Protein AF-A0AA86P5V4-F1 (afdb_monomer)

Nearest PDB structures (foldseek):
  5chv-assembly1_A  TM=7.842E-01  e=4.321E-15  Mus musculus
  5k16-assembly3_A  TM=7.689E-01  e=1.912E-15  Homo sapiens
  5cht-assembly2_B  TM=7.907E-01  e=1.650E-14  Mus musculus
  9fiv-assembly2_B  TM=8.111E-01  e=1.599E-13  Homo sapiens
  7ay2-assembly2_E  TM=7.869E-01  e=1.781E-09  Homo sapiens

Sequence (277 aa):
MSYEERQRQKYATTSIIQGQKVNFKGLTNNGATCYLNTLLQSIFHTEVGYNFILNIQNDIKALEEVNRCEYISSDNNSVIQSLQLLFLRMKFSTQSELSTLKFCRSMNINTGIQEDANELMKTIQDKLEQVCKQQNMLGIYNYTFTGQSSIKYTCKHCCSESPVYTPFTDVMLPVAPDFFTCFAQMVGQYQISGYKCTQCNQLTFADQELSIYSVPDLLCFTLERFKNLMYQDCSQVNFPMCLDLEFIYICNCDQLGNDKDYIQRMIQVAMMPWFHF

Foldseek 3Di:
DDPVVVVCVVPQPQDQDPNDGDLFAAEDQLAQCPLVRLLLVLQLPAPLSVVLLLPQDDDPVLLVVLVPDPQFALALRSLSSLSNNVSCCRPDPPDRYDYSNSNCNSNVHDSNDHDHSVVVVVSNLVSSCVSCVVVVNNVVSCQAFKFKKWKWKQFPPPRDIDIDIDIDRAAEFEDDAEDVVRVDVVQDWDKDWQDCDPVVNDTGIIIITMATPTDHLDYHYDYPQDDPNPGGNPHHYHYDQADQCVVSVVVVDPDDDDDVVVRVPGDGHSDSCPPDD

InterPro domains:
  IPR001394 Peptidase C19, ubiquitin carboxyl-terminal hydrolase [PF00443] (26-249)
  IPR028889 Ubiquitin specific protease UPS, catalytic domain [PS50235] (25-277)
  IPR038765 Papain-like cysteine peptidase superfamily [SSF54001] (24-253)
  IPR050164 Ubiquitin carboxyl-terminal hydrolases [PTHR24006] (26-246)

Solvent-accessible surface area (backbone atoms only — not comparable to full-atom values): 16193 Å² total; per-residue (Å²): 132,56,73,67,57,51,49,53,60,74,66,55,52,67,51,72,59,94,85,41,84,42,76,57,50,45,62,53,70,71,68,36,32,58,44,57,46,52,50,53,50,45,39,58,72,30,67,67,53,36,51,52,56,64,65,54,89,71,59,69,66,56,46,52,46,61,71,71,45,90,77,58,58,66,48,52,63,46,31,52,41,34,48,37,51,48,52,51,43,54,73,68,51,86,61,63,57,42,78,52,62,64,38,34,50,11,68,68,53,60,41,82,49,77,69,60,49,67,60,50,49,50,53,52,49,53,36,50,47,54,49,26,53,75,68,76,35,44,67,60,49,37,52,38,36,40,22,27,33,31,42,33,36,34,33,72,87,79,63,52,74,50,74,46,77,44,79,37,62,61,44,76,26,55,80,39,69,27,52,67,58,12,48,49,65,54,49,38,75,45,80,42,79,70,42,70,39,81,86,78,69,42,70,37,47,22,42,39,35,41,47,65,72,45,79,24,71,48,76,42,76,43,71,56,33,68,48,89,92,78,44,73,60,81,72,70,60,47,68,72,79,65,66,82,62,62,62,52,51,55,78,73,45,99,73,88,80,96,64,73,85,65,66,79,74,64,56,78,75,69,71,77,78,82,84,79,126

Mean predicted aligned error: 9.88 Å

Structure (mmCIF, N/CA/C/O backbone):
data_AF-A0AA86P5V4-F1
#
_entry.id   AF-A0AA86P5V4-F1
#
loop_
_atom_site.group_PDB
_atom_site.id
_atom_site.type_symbol
_atom_site.label_atom_id
_atom_site.label_alt_id
_atom_site.label_comp_id
_atom_site.label_asym_id
_atom_site.label_entity_id
_atom_site.label_seq_id
_atom_site.pdbx_PDB_ins_code
_atom_site.Cartn_x
_atom_site.Cartn_y
_atom_site.Cartn_z
_atom_site.occupancy
_atom_site.B_iso_or_equiv
_atom_site.auth_seq_id
_atom_site.auth_comp_id
_atom_site.auth_asym_id
_atom_site.auth_atom_id
_atom_site.pdbx_PDB_model_num
ATOM 1 N N . MET A 1 1 ? -43.026 3.243 6.844 1.00 49.16 1 MET A N 1
ATOM 2 C CA . MET A 1 1 ? -41.562 3.351 6.997 1.00 49.16 1 MET A CA 1
ATOM 3 C C . MET A 1 1 ? -41.075 4.690 6.483 1.00 49.16 1 MET A C 1
ATOM 5 O O . MET A 1 1 ? -41.331 5.027 5.320 1.00 49.16 1 MET A O 1
ATOM 9 N N . SER A 1 2 ? -40.391 5.440 7.343 1.00 50.19 2 SER A N 1
ATOM 10 C CA . SER A 1 2 ? -39.757 6.713 7.000 1.00 50.19 2 SER A CA 1
ATOM 11 C C . SER A 1 2 ? -38.608 6.506 5.998 1.00 50.19 2 SER A C 1
ATOM 13 O O . SER A 1 2 ? -38.148 5.386 5.756 1.00 50.19 2 SER A O 1
ATOM 15 N N . TYR A 1 3 ? -38.175 7.582 5.341 1.00 41.66 3 TYR A N 1
ATOM 16 C CA . TYR A 1 3 ? -37.010 7.555 4.449 1.00 41.66 3 TYR A CA 1
ATOM 17 C C . TYR A 1 3 ? -35.738 7.131 5.205 1.00 41.66 3 TYR A C 1
ATOM 19 O O . TYR A 1 3 ? -34.959 6.325 4.704 1.00 41.66 3 TYR A O 1
ATOM 27 N N . GLU A 1 4 ? -35.590 7.584 6.450 1.00 41.12 4 GLU A N 1
ATOM 28 C CA . GLU A 1 4 ? -34.470 7.232 7.327 1.00 41.12 4 GLU A CA 1
ATOM 29 C C . GLU A 1 4 ? -34.468 5.748 7.719 1.00 41.12 4 GLU A C 1
ATOM 31 O O . GLU A 1 4 ? -33.416 5.112 7.710 1.00 41.12 4 GLU A O 1
ATOM 36 N N . GLU A 1 5 ? -35.636 5.157 7.992 1.00 38.47 5 GLU A N 1
ATOM 37 C CA . GLU A 1 5 ? -35.762 3.715 8.256 1.00 38.47 5 GLU A CA 1
ATOM 38 C C . GLU A 1 5 ? -35.382 2.876 7.029 1.00 38.47 5 GLU A C 1
ATOM 40 O O . GLU A 1 5 ? -34.727 1.841 7.160 1.00 38.47 5 GLU A O 1
ATOM 45 N N . ARG A 1 6 ? -35.727 3.353 5.824 1.00 40.31 6 ARG A N 1
ATOM 46 C CA . ARG A 1 6 ? -35.336 2.711 4.561 1.00 40.31 6 ARG A CA 1
ATOM 47 C C . ARG A 1 6 ? -33.836 2.795 4.305 1.00 40.31 6 ARG A C 1
ATOM 49 O O . ARG A 1 6 ? -33.268 1.807 3.853 1.00 40.31 6 ARG A O 1
ATOM 56 N N . GLN A 1 7 ? -33.190 3.917 4.627 1.00 33.62 7 GLN A N 1
ATOM 57 C CA . GLN A 1 7 ? -31.731 4.030 4.541 1.00 33.62 7 GLN A CA 1
ATOM 58 C C . GLN A 1 7 ? -31.049 3.105 5.563 1.00 33.62 7 GLN A C 1
ATOM 60 O O . GLN A 1 7 ? -30.175 2.331 5.189 1.00 33.62 7 GLN A O 1
ATOM 65 N N . ARG A 1 8 ? -31.513 3.063 6.822 1.00 42.97 8 ARG A N 1
ATOM 66 C CA . ARG A 1 8 ? -30.957 2.154 7.848 1.00 42.97 8 ARG A CA 1
ATOM 67 C C . ARG A 1 8 ? -31.075 0.673 7.485 1.00 42.97 8 ARG A C 1
ATOM 69 O O . ARG A 1 8 ? -30.147 -0.078 7.753 1.00 42.97 8 ARG A O 1
ATOM 76 N N . GLN A 1 9 ? -32.176 0.247 6.862 1.00 41.69 9 GLN A N 1
ATOM 77 C CA . GLN A 1 9 ? -32.304 -1.126 6.356 1.00 41.69 9 GLN A CA 1
ATOM 78 C C . GLN A 1 9 ? -31.407 -1.399 5.144 1.00 41.69 9 GLN A C 1
ATOM 80 O O . GLN A 1 9 ? -30.883 -2.502 5.027 1.00 41.69 9 GLN A O 1
ATOM 85 N N . LYS A 1 10 ? -31.188 -0.407 4.272 1.00 37.66 10 LYS A N 1
ATOM 86 C CA . LYS A 1 10 ? -30.282 -0.523 3.118 1.00 37.66 10 LYS A CA 1
ATOM 87 C C . LYS A 1 10 ? -28.815 -0.701 3.530 1.00 37.66 10 LYS A C 1
ATOM 89 O O . LYS A 1 10 ? -28.081 -1.392 2.836 1.00 37.66 10 LYS A O 1
ATOM 94 N N . TYR A 1 11 ? -28.417 -0.104 4.655 1.00 38.59 11 TYR A N 1
ATOM 95 C CA . TYR A 1 11 ? -27.062 -0.179 5.221 1.00 38.59 11 TYR A CA 1
ATOM 96 C C . TYR A 1 11 ? -26.933 -1.160 6.395 1.00 38.59 11 TYR A C 1
ATOM 98 O O . TYR A 1 11 ? -25.908 -1.173 7.073 1.00 38.59 11 TYR A O 1
ATOM 106 N N . ALA A 1 12 ? -27.948 -1.985 6.668 1.00 42.91 12 ALA A N 1
ATOM 107 C CA . ALA A 1 12 ? -27.816 -3.065 7.635 1.00 42.91 12 ALA A CA 1
ATOM 108 C C . ALA A 1 12 ? -26.884 -4.133 7.040 1.00 42.91 12 ALA A C 1
ATOM 110 O O . ALA A 1 12 ? -27.322 -4.991 6.276 1.00 42.91 12 ALA A O 1
ATOM 111 N N . THR A 1 13 ? -25.593 -4.057 7.371 1.00 47.47 13 THR A N 1
ATOM 112 C CA . THR A 1 13 ? -24.490 -4.881 6.844 1.00 47.47 13 THR A CA 1
ATOM 113 C C . THR A 1 13 ? -24.544 -6.325 7.355 1.00 47.47 13 THR A C 1
ATOM 115 O O . THR A 1 13 ? -23.636 -6.822 8.017 1.00 47.47 13 THR A O 1
ATOM 118 N N . THR A 1 14 ? -25.657 -7.007 7.102 1.00 43.62 14 THR A N 1
ATOM 119 C CA . THR A 1 14 ? -25.771 -8.450 7.272 1.00 43.62 14 THR A CA 1
ATOM 120 C C . THR A 1 14 ? -25.523 -9.100 5.920 1.00 43.62 14 THR A C 1
ATOM 122 O O . THR A 1 14 ? -26.443 -9.239 5.116 1.00 43.62 14 THR A O 1
ATOM 125 N N . SER A 1 15 ? -24.285 -9.515 5.676 1.00 49.28 15 SER A N 1
ATOM 126 C CA . SER A 1 15 ? -23.979 -10.378 4.537 1.00 49.28 15 SER A CA 1
ATOM 127 C C . SER A 1 15 ? -24.058 -11.829 4.996 1.00 49.28 15 SER A C 1
ATOM 129 O O . SER A 1 15 ? -23.530 -12.191 6.050 1.00 49.28 15 SER A O 1
ATOM 131 N N . ILE A 1 16 ? -24.734 -12.668 4.217 1.00 43.66 16 ILE A N 1
ATOM 132 C CA . ILE A 1 16 ? -24.745 -14.112 4.441 1.00 43.66 16 ILE A CA 1
ATOM 133 C C . ILE A 1 16 ? -23.610 -14.695 3.604 1.00 43.66 16 ILE A C 1
ATOM 135 O O . ILE A 1 16 ? -23.714 -14.755 2.382 1.00 43.66 16 ILE A O 1
ATOM 139 N N . ILE A 1 17 ? -22.532 -15.120 4.259 1.00 50.31 17 ILE A N 1
ATOM 140 C CA . ILE A 1 17 ? -21.451 -15.883 3.623 1.00 50.31 17 ILE A CA 1
ATOM 141 C C . ILE A 1 17 ? -21.563 -17.309 4.163 1.00 50.31 17 ILE A C 1
ATOM 143 O O . ILE A 1 17 ? -21.554 -17.512 5.374 1.00 50.31 17 ILE A O 1
ATOM 147 N N . GLN A 1 18 ? -21.748 -18.292 3.274 1.00 41.94 18 GLN A N 1
ATOM 148 C CA . GLN A 1 18 ? -21.864 -19.718 3.632 1.00 41.94 18 GLN A CA 1
ATOM 149 C C . GLN A 1 18 ? -22.921 -20.023 4.721 1.00 41.94 18 GLN A C 1
ATOM 151 O O . GLN A 1 18 ? -22.728 -20.878 5.580 1.00 41.94 18 GLN A O 1
ATOM 156 N N . GLY A 1 19 ? -24.052 -19.310 4.714 1.00 47.41 19 GLY A N 1
ATOM 157 C CA . GLY A 1 19 ? -25.147 -19.535 5.669 1.00 47.41 19 GLY A CA 1
ATOM 158 C C . GLY A 1 19 ? -24.915 -18.972 7.078 1.00 47.41 19 GLY A C 1
ATOM 159 O O . GLY A 1 19 ? -25.811 -19.070 7.915 1.00 47.41 19 GLY A O 1
ATOM 160 N N . GLN A 1 20 ? -23.770 -18.335 7.348 1.00 45.12 20 GLN A N 1
ATOM 161 C CA . GLN A 1 20 ? -23.529 -17.617 8.599 1.00 45.12 20 GLN A CA 1
ATOM 162 C C . GLN A 1 20 ? -23.894 -16.138 8.466 1.00 45.12 20 GLN A C 1
ATOM 164 O O . GLN A 1 20 ? -23.580 -15.474 7.477 1.00 45.12 20 GLN A O 1
ATOM 169 N N . LYS A 1 21 ? -24.563 -15.614 9.497 1.00 56.44 21 LYS A N 1
ATOM 170 C CA . LYS A 1 21 ? -24.885 -14.193 9.619 1.00 56.44 21 LYS A CA 1
ATOM 171 C C . LYS A 1 21 ? -23.610 -13.439 10.004 1.00 56.44 21 LYS A C 1
ATOM 173 O O . LYS A 1 21 ? -23.248 -13.410 11.178 1.00 56.44 21 LYS A O 1
ATOM 178 N N . VAL A 1 22 ? -22.923 -12.850 9.028 1.00 61.72 22 VAL A N 1
ATOM 179 C CA . VAL A 1 22 ? -21.726 -12.046 9.294 1.00 61.72 22 VAL A CA 1
ATOM 180 C C . VAL A 1 22 ? -22.166 -10.617 9.596 1.00 61.72 22 VAL A C 1
ATOM 182 O O . VAL A 1 22 ? -22.720 -9.930 8.739 1.00 61.72 22 VAL A O 1
ATOM 185 N N . ASN A 1 23 ? -21.953 -10.179 10.838 1.00 73.00 23 ASN A N 1
ATOM 186 C CA . ASN A 1 23 ? -22.207 -8.802 11.261 1.00 73.00 23 ASN A CA 1
ATOM 187 C C . ASN A 1 23 ? -20.950 -7.962 11.021 1.00 73.00 23 ASN A C 1
ATOM 189 O O . ASN A 1 23 ? -20.146 -7.765 11.937 1.00 73.00 23 ASN A O 1
ATOM 193 N N . PHE A 1 24 ? -20.792 -7.466 9.796 1.00 83.50 24 PHE A N 1
ATOM 194 C CA . PHE A 1 24 ? -19.737 -6.507 9.484 1.00 83.50 24 PHE A CA 1
ATOM 195 C C . PHE A 1 24 ? -19.967 -5.181 10.210 1.00 83.50 24 PHE A C 1
ATOM 197 O O . PHE A 1 24 ? -21.103 -4.793 10.492 1.00 83.50 24 PHE A O 1
ATOM 204 N N . LYS A 1 25 ? -18.870 -4.498 10.544 1.00 88.38 25 LYS A N 1
ATOM 205 C CA . LYS A 1 25 ? -18.890 -3.250 11.312 1.00 88.38 25 LYS A CA 1
ATOM 206 C C . LYS A 1 25 ? -18.599 -2.083 10.394 1.00 88.38 25 LYS A C 1
ATOM 208 O O . LYS A 1 25 ? -17.586 -2.095 9.703 1.00 88.38 25 LYS A O 1
ATOM 213 N N . GLY A 1 26 ? -19.466 -1.078 10.404 1.00 93.19 26 GLY A N 1
ATOM 214 C CA . GLY A 1 26 ? -19.193 0.192 9.742 1.00 93.19 26 GLY A CA 1
ATOM 215 C C . GLY A 1 26 ? -18.114 0.989 10.475 1.00 93.19 26 GLY A C 1
ATOM 216 O O . GLY A 1 26 ? -17.869 0.781 11.666 1.00 93.19 26 GLY A O 1
ATOM 217 N N . LEU A 1 27 ? -17.496 1.935 9.772 1.00 96.31 27 LEU A N 1
ATOM 218 C CA . LEU A 1 27 ? -16.654 2.964 10.379 1.00 96.31 27 LEU A CA 1
ATOM 219 C C . LEU A 1 27 ? -17.361 4.311 10.249 1.00 96.31 27 LEU A C 1
ATOM 221 O O . LEU A 1 27 ? -17.780 4.689 9.153 1.00 96.31 27 LEU A O 1
ATOM 225 N N . THR A 1 28 ? -17.502 5.028 11.361 1.00 95.38 28 THR A N 1
ATOM 226 C CA . THR A 1 28 ? -18.143 6.345 11.382 1.00 95.38 28 THR A CA 1
ATOM 227 C C . THR A 1 28 ? -17.309 7.328 10.561 1.00 95.38 28 THR A C 1
ATOM 229 O O . THR A 1 28 ? -16.090 7.405 10.727 1.00 95.38 28 THR A O 1
ATOM 232 N N . ASN A 1 29 ? -17.947 8.081 9.664 1.00 93.38 29 ASN A N 1
ATOM 233 C CA . ASN A 1 29 ? -17.284 9.179 8.968 1.00 93.38 29 ASN A CA 1
ATOM 234 C C . ASN A 1 29 ? -17.172 10.379 9.921 1.00 93.38 29 ASN A C 1
ATOM 236 O O . ASN A 1 29 ? -18.187 10.957 10.300 1.00 93.38 29 ASN A O 1
ATOM 240 N N . ASN A 1 30 ? -15.951 10.751 10.309 1.00 90.38 30 ASN A N 1
ATOM 241 C CA . ASN A 1 30 ? -15.696 11.828 11.273 1.00 90.38 30 ASN A CA 1
ATOM 242 C C . ASN A 1 30 ? -15.498 13.197 10.590 1.00 90.38 30 ASN A C 1
ATOM 244 O O . ASN A 1 30 ? -14.805 14.056 11.123 1.00 90.38 30 ASN A O 1
ATOM 248 N N . GLY A 1 31 ? -16.091 13.389 9.407 1.00 92.75 31 GLY A N 1
ATOM 249 C CA . GLY A 1 31 ? -15.976 14.592 8.582 1.00 92.75 31 GLY A CA 1
ATOM 250 C C . GLY A 1 31 ? -15.678 14.220 7.132 1.00 92.75 31 GLY A C 1
ATOM 251 O O . GLY A 1 31 ? -16.567 13.808 6.387 1.00 92.75 31 GLY A O 1
ATOM 252 N N . ALA A 1 32 ? -14.411 14.341 6.753 1.00 93.12 32 ALA A N 1
ATOM 253 C CA . ALA A 1 32 ? -13.876 14.036 5.432 1.00 93.12 32 ALA A CA 1
ATOM 254 C C . ALA A 1 32 ? -13.087 12.708 5.397 1.00 93.12 32 ALA A C 1
ATOM 256 O O . ALA A 1 32 ? -12.219 12.523 4.552 1.00 93.12 32 ALA A O 1
ATOM 257 N N . THR A 1 33 ? -13.376 11.756 6.296 1.00 95.00 33 THR A N 1
ATOM 258 C CA . THR A 1 33 ? -12.537 10.561 6.533 1.00 95.00 33 THR A CA 1
ATOM 259 C C . THR A 1 33 ? -12.964 9.318 5.740 1.00 95.00 33 THR A C 1
ATOM 261 O O . THR A 1 33 ? -12.669 8.193 6.144 1.00 95.00 33 THR A O 1
ATOM 264 N N . CYS A 1 34 ? -13.695 9.470 4.632 1.00 93.62 34 CYS A N 1
ATOM 265 C CA . CYS A 1 34 ? -14.155 8.330 3.828 1.00 93.62 34 CYS A CA 1
ATOM 266 C C . CYS A 1 34 ? -13.000 7.563 3.157 1.00 93.62 34 CYS A C 1
ATOM 268 O O . CYS A 1 34 ? -13.056 6.333 3.096 1.00 93.62 34 CYS A O 1
ATOM 270 N N . TYR A 1 35 ? -11.943 8.264 2.727 1.00 93.06 35 TYR A N 1
ATOM 271 C CA . TYR A 1 35 ? -10.720 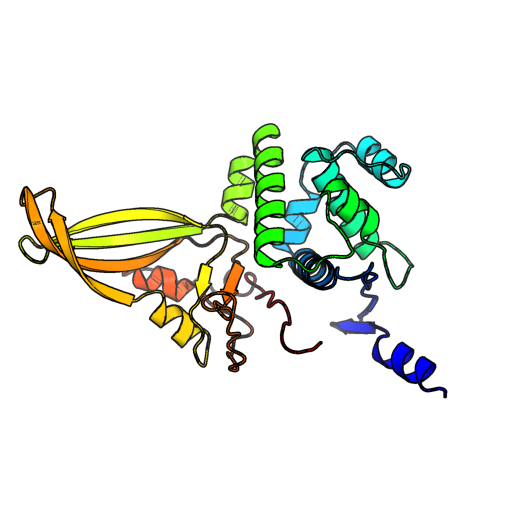7.668 2.175 1.00 93.06 35 TYR A CA 1
ATOM 272 C C . TYR A 1 35 ? -10.070 6.713 3.191 1.00 93.06 35 TYR A C 1
ATOM 274 O O . TYR A 1 35 ? -9.800 5.553 2.882 1.00 93.06 35 TYR A O 1
ATOM 282 N N . LEU A 1 36 ? -9.947 7.170 4.442 1.00 95.62 36 LEU A N 1
ATOM 283 C CA . LEU A 1 36 ? -9.420 6.404 5.566 1.00 95.62 36 LEU A CA 1
ATOM 284 C C . LEU A 1 36 ? -10.310 5.210 5.899 1.00 95.62 36 LEU A C 1
ATOM 286 O O . LEU A 1 36 ? -9.816 4.095 6.033 1.00 95.62 36 LEU A O 1
ATOM 290 N N . ASN A 1 37 ? -11.624 5.415 6.003 1.00 95.44 37 ASN A N 1
ATOM 291 C CA . ASN A 1 37 ? -12.544 4.332 6.342 1.00 95.44 37 ASN A CA 1
ATOM 292 C C . ASN A 1 37 ? -12.520 3.227 5.278 1.00 95.44 37 ASN A C 1
ATOM 294 O O . ASN A 1 37 ? -12.507 2.049 5.624 1.00 95.44 37 ASN A O 1
ATOM 298 N N . THR A 1 38 ? -12.476 3.605 3.999 1.00 93.06 38 THR A N 1
ATOM 299 C CA . THR A 1 38 ? -12.397 2.655 2.884 1.00 93.06 38 THR A CA 1
ATOM 300 C C . THR A 1 38 ? -11.089 1.873 2.935 1.00 93.06 38 THR A C 1
ATOM 302 O O . THR A 1 38 ? -11.119 0.647 2.886 1.00 93.06 38 THR A O 1
ATOM 305 N N . LEU A 1 39 ? -9.958 2.556 3.128 1.00 94.31 39 LEU A N 1
ATOM 306 C CA . LEU A 1 39 ? -8.650 1.912 3.223 1.00 94.31 39 LEU A CA 1
ATOM 307 C C . LEU A 1 39 ? -8.576 0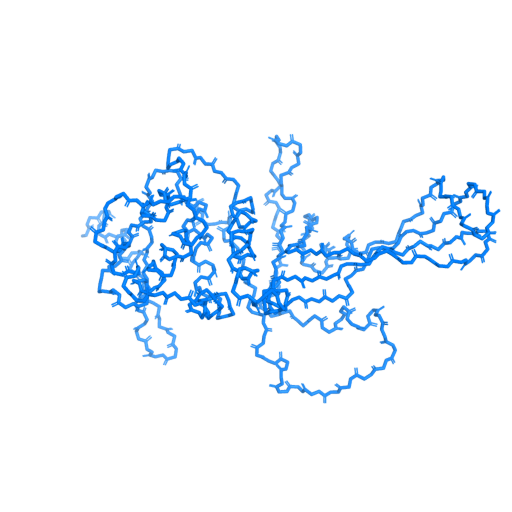.927 4.398 1.00 94.31 39 LEU A C 1
ATOM 309 O O . LEU A 1 39 ? -8.159 -0.216 4.230 1.00 94.31 39 LEU A O 1
ATOM 313 N N . LEU A 1 40 ? -9.018 1.341 5.588 1.00 95.81 40 LEU A N 1
ATOM 314 C CA . LEU A 1 40 ? -8.978 0.496 6.783 1.00 95.81 40 LEU A CA 1
ATOM 315 C C . LEU A 1 40 ? -9.864 -0.746 6.645 1.00 95.81 40 LEU A C 1
ATOM 317 O O . LEU A 1 40 ? -9.468 -1.823 7.085 1.00 95.81 40 LEU A O 1
ATOM 321 N N . GLN A 1 41 ? -11.032 -0.616 6.010 1.00 93.88 41 GLN A N 1
ATOM 322 C CA . GLN A 1 41 ? -11.887 -1.760 5.685 1.00 93.88 41 GLN A CA 1
ATOM 323 C C . GLN A 1 41 ? -11.207 -2.702 4.685 1.00 93.88 41 GLN A C 1
ATOM 325 O O . GLN A 1 41 ? -11.223 -3.913 4.895 1.00 93.88 41 GLN A O 1
ATOM 330 N N . SER A 1 42 ? -10.564 -2.167 3.641 1.00 91.31 42 SER A N 1
ATOM 331 C CA . SER A 1 42 ? -9.816 -2.964 2.661 1.00 91.31 42 SER A CA 1
ATOM 332 C C . SER A 1 42 ? -8.686 -3.768 3.310 1.00 91.31 42 SER A C 1
ATOM 334 O O . SER A 1 42 ? -8.557 -4.963 3.050 1.00 91.31 42 SER A O 1
ATOM 336 N N . ILE A 1 43 ? -7.909 -3.151 4.206 1.00 92.81 43 ILE A N 1
ATOM 337 C CA . ILE A 1 43 ? -6.836 -3.844 4.932 1.00 92.81 43 ILE A CA 1
ATOM 338 C C . ILE A 1 43 ? -7.420 -4.898 5.885 1.00 92.81 43 ILE A C 1
ATOM 340 O O . ILE A 1 43 ? -6.955 -6.035 5.894 1.00 92.81 43 ILE A O 1
ATOM 344 N N . PHE A 1 44 ? -8.451 -4.551 6.664 1.00 93.31 44 PHE A N 1
ATOM 345 C CA . PHE A 1 44 ? -9.077 -5.461 7.631 1.00 93.31 44 PHE A CA 1
ATOM 346 C C . PHE A 1 44 ? -9.683 -6.707 6.974 1.00 93.31 44 PHE A C 1
ATOM 348 O O . PHE A 1 44 ? -9.637 -7.795 7.545 1.00 93.31 44 PHE A O 1
ATOM 355 N N . HIS A 1 45 ? -10.256 -6.556 5.781 1.00 86.94 45 HIS A N 1
ATOM 356 C CA . HIS A 1 45 ? -10.859 -7.663 5.042 1.00 86.94 45 HIS A CA 1
ATOM 357 C C . HIS A 1 45 ? -9.870 -8.465 4.201 1.00 86.94 45 HIS A C 1
ATOM 359 O O . HIS A 1 45 ? -10.248 -9.503 3.664 1.00 86.94 45 HIS A O 1
ATOM 365 N N . THR A 1 46 ? -8.608 -8.043 4.144 1.00 85.00 46 THR A N 1
ATOM 366 C CA . THR A 1 46 ? -7.544 -8.824 3.524 1.00 85.00 46 THR A CA 1
ATOM 367 C C . THR A 1 46 ? -6.853 -9.666 4.588 1.00 85.00 46 THR A C 1
ATOM 369 O O . THR A 1 46 ? -6.207 -9.123 5.481 1.00 85.00 46 THR A O 1
ATOM 372 N N . GLU A 1 47 ? -6.963 -10.994 4.498 1.00 85.94 47 GLU A N 1
ATOM 373 C CA . GLU A 1 47 ? -6.448 -11.916 5.523 1.00 85.94 47 GLU A CA 1
ATOM 374 C C . GLU A 1 47 ? -4.966 -11.676 5.845 1.00 85.94 47 GLU A C 1
ATOM 376 O O . GLU A 1 47 ? -4.599 -11.592 7.017 1.00 85.94 47 GLU A O 1
ATOM 381 N N . VAL A 1 48 ? -4.136 -11.481 4.815 1.00 87.06 48 VAL A N 1
ATOM 382 C CA . VAL A 1 48 ? -2.704 -11.178 4.960 1.00 87.06 48 VAL A CA 1
ATOM 383 C C . VAL A 1 48 ? -2.489 -9.883 5.749 1.00 87.06 48 VAL A C 1
ATOM 385 O O . VAL A 1 48 ? -1.768 -9.883 6.744 1.00 87.06 48 VAL A O 1
ATOM 388 N N . GLY A 1 49 ? -3.156 -8.790 5.362 1.00 90.75 49 GLY A N 1
ATOM 389 C CA . GLY A 1 49 ? -3.018 -7.488 6.022 1.00 90.75 49 GLY A CA 1
ATOM 390 C C . GLY A 1 49 ? -3.516 -7.507 7.469 1.00 90.75 49 GLY A C 1
ATOM 391 O O . GLY A 1 49 ? -2.830 -7.034 8.376 1.00 90.75 49 GLY A O 1
ATOM 392 N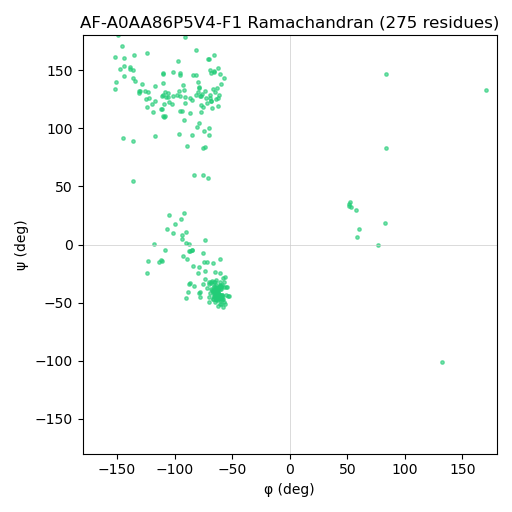 N . TYR A 1 50 ? -4.681 -8.112 7.702 1.00 92.88 50 TYR A N 1
ATOM 393 C CA . TYR A 1 50 ? -5.258 -8.285 9.032 1.00 92.88 50 TYR A CA 1
ATOM 394 C C . TYR A 1 50 ? -4.350 -9.107 9.957 1.00 92.88 50 TYR A C 1
ATOM 396 O O . TYR A 1 50 ? -4.041 -8.667 11.070 1.00 92.88 50 TYR A O 1
ATOM 404 N N . ASN A 1 51 ? -3.899 -10.280 9.499 1.00 93.00 51 ASN A N 1
ATOM 405 C CA . ASN A 1 51 ? -3.042 -11.161 10.288 1.00 93.00 51 ASN A CA 1
ATOM 406 C C . ASN A 1 51 ? -1.673 -10.526 10.533 1.00 93.00 51 ASN A C 1
ATOM 408 O O . ASN A 1 51 ? -1.168 -10.610 11.649 1.00 93.00 51 ASN A O 1
ATOM 412 N N . PHE A 1 52 ? -1.085 -9.860 9.536 1.00 95.69 52 PHE A N 1
ATOM 413 C CA . PHE A 1 52 ? 0.180 -9.152 9.711 1.00 95.69 52 PHE A CA 1
ATOM 414 C C . PHE A 1 52 ? 0.070 -8.104 10.821 1.00 95.69 52 PHE A C 1
ATOM 416 O O . PHE A 1 52 ? 0.832 -8.144 11.784 1.00 95.69 52 PHE A O 1
ATOM 423 N N . ILE A 1 53 ? -0.924 -7.211 10.731 1.00 96.38 53 ILE A N 1
ATOM 424 C CA . ILE A 1 53 ? -1.096 -6.113 11.689 1.00 96.38 53 ILE A CA 1
ATOM 425 C C . ILE A 1 53 ? -1.308 -6.640 13.106 1.00 96.38 53 ILE A C 1
ATOM 427 O O . ILE A 1 53 ? -0.700 -6.111 14.032 1.00 96.38 53 ILE A O 1
ATOM 431 N N . LEU A 1 54 ? -2.129 -7.676 13.307 1.00 95.12 54 LEU A N 1
ATOM 432 C CA . LEU A 1 54 ? -2.367 -8.221 14.648 1.00 95.12 54 LEU A CA 1
ATOM 433 C C . LEU A 1 54 ? -1.200 -9.033 15.219 1.00 95.12 54 LEU A C 1
ATOM 435 O O . LEU A 1 54 ? -1.107 -9.147 16.438 1.00 95.12 54 LEU A O 1
ATOM 439 N N . ASN A 1 55 ? -0.319 -9.572 14.375 1.00 93.62 55 ASN A N 1
ATOM 440 C CA . ASN A 1 55 ? 0.854 -10.325 14.821 1.00 93.62 55 ASN A CA 1
ATOM 441 C C . ASN A 1 55 ? 2.073 -9.440 15.121 1.00 93.62 55 ASN A C 1
ATOM 443 O O . ASN A 1 55 ? 3.070 -9.948 15.635 1.00 93.62 55 ASN A O 1
ATOM 447 N N . ILE A 1 56 ? 2.007 -8.128 14.855 1.00 93.62 56 ILE A N 1
ATOM 448 C CA . ILE A 1 56 ? 3.036 -7.202 15.340 1.00 93.62 56 ILE A CA 1
ATOM 449 C C . ILE A 1 56 ? 3.051 -7.225 16.866 1.00 93.62 56 ILE A C 1
ATOM 451 O O . ILE A 1 56 ? 2.011 -7.055 17.512 1.00 93.62 56 ILE A O 1
ATOM 455 N N . GLN A 1 57 ? 4.240 -7.428 17.438 1.00 88.81 57 GLN A N 1
ATOM 456 C CA . GLN A 1 57 ? 4.400 -7.581 18.877 1.00 88.81 57 GLN A CA 1
ATOM 457 C C . GLN A 1 57 ? 3.966 -6.299 19.585 1.00 88.81 57 GLN A C 1
ATOM 459 O O . GLN A 1 57 ? 4.463 -5.215 19.284 1.00 88.81 57 GLN A O 1
ATOM 464 N N . ASN A 1 58 ? 3.055 -6.427 20.544 1.00 83.88 58 ASN A N 1
ATOM 465 C CA . ASN A 1 58 ? 2.611 -5.324 21.384 1.00 83.88 58 ASN A CA 1
ATOM 466 C C . ASN A 1 58 ? 2.346 -5.808 22.809 1.00 83.88 58 ASN A C 1
ATOM 468 O O . ASN A 1 58 ? 1.871 -6.924 23.022 1.00 83.88 58 ASN A O 1
ATOM 472 N N . ASP A 1 59 ? 2.648 -4.953 23.788 1.00 82.94 59 ASP A N 1
ATOM 473 C CA . ASP A 1 59 ? 2.251 -5.192 25.173 1.00 82.94 59 ASP A CA 1
ATOM 474 C C . ASP A 1 59 ? 0.726 -5.039 25.279 1.00 82.94 59 ASP A C 1
ATOM 476 O O . ASP A 1 59 ? 0.161 -4.007 24.909 1.00 82.94 59 ASP A O 1
ATOM 480 N N . ILE A 1 60 ? 0.052 -6.062 25.806 1.00 81.81 60 ILE A N 1
ATOM 481 C CA . ILE A 1 60 ? -1.395 -6.034 26.060 1.00 81.81 60 ILE A CA 1
ATOM 482 C C . ILE A 1 60 ? -1.758 -4.824 26.931 1.00 81.81 60 ILE A C 1
ATOM 484 O O . ILE A 1 60 ? -2.778 -4.179 26.687 1.00 81.81 60 ILE A O 1
ATOM 488 N N . LYS A 1 61 ? -0.900 -4.455 27.892 1.00 84.56 61 LYS A N 1
ATOM 489 C CA . LYS A 1 61 ? -1.110 -3.269 28.731 1.00 84.56 61 LYS A CA 1
ATOM 490 C C . LYS A 1 61 ? -1.125 -1.984 27.908 1.00 84.56 61 LYS A C 1
ATOM 492 O O . LYS A 1 61 ? -1.970 -1.130 28.157 1.00 84.56 61 LYS A O 1
ATOM 497 N N . ALA A 1 62 ? -0.270 -1.875 26.892 1.00 83.06 62 ALA A N 1
ATOM 498 C CA . ALA A 1 62 ? -0.250 -0.717 26.002 1.00 83.06 62 ALA A CA 1
ATOM 499 C C . ALA A 1 62 ? -1.552 -0.616 25.185 1.00 83.06 62 ALA A C 1
ATOM 501 O O . ALA A 1 62 ? -2.132 0.462 25.068 1.00 83.06 62 ALA A O 1
ATOM 502 N N . LEU A 1 63 ? -2.094 -1.741 24.701 1.00 85.81 63 LEU A N 1
ATOM 503 C CA . LEU A 1 63 ? -3.403 -1.753 24.028 1.00 85.81 63 LEU A CA 1
ATOM 504 C C . LEU A 1 63 ? -4.545 -1.334 24.968 1.00 85.81 63 LEU A C 1
ATOM 506 O O . LEU A 1 63 ? -5.443 -0.588 24.565 1.00 85.81 63 LEU A O 1
ATOM 510 N N . GLU A 1 64 ? -4.518 -1.775 26.227 1.00 87.06 64 GLU A N 1
ATOM 511 C CA . GLU A 1 64 ? -5.485 -1.346 27.244 1.00 87.06 64 GLU A CA 1
ATOM 512 C C . GLU A 1 64 ? -5.365 0.144 27.583 1.00 87.06 64 GLU A C 1
ATOM 514 O O . GLU A 1 64 ? -6.378 0.800 27.843 1.00 87.06 64 GLU A O 1
ATOM 519 N N . GLU A 1 65 ? -4.148 0.685 27.602 1.00 85.38 65 GLU A N 1
ATOM 520 C CA . GLU A 1 65 ? -3.882 2.111 27.799 1.00 85.38 65 GLU A CA 1
ATOM 521 C C . GLU A 1 65 ? -4.431 2.934 26.635 1.00 85.38 65 GLU A C 1
ATOM 523 O O . GLU A 1 65 ? -5.229 3.843 26.863 1.00 85.38 65 GLU A O 1
ATOM 528 N N . VAL A 1 66 ? -4.136 2.556 25.387 1.00 86.69 66 VAL A N 1
ATOM 529 C CA . VAL A 1 66 ? -4.722 3.188 24.191 1.00 86.69 66 VAL A CA 1
ATOM 530 C C . VAL A 1 66 ? -6.252 3.106 24.222 1.00 86.69 66 VAL A C 1
ATOM 532 O O . VAL A 1 66 ? -6.948 4.052 23.837 1.00 86.69 66 VAL A O 1
ATOM 535 N N . ASN A 1 67 ? -6.822 2.006 24.723 1.00 88.38 67 ASN A N 1
ATOM 536 C CA . ASN A 1 67 ? -8.269 1.864 24.850 1.00 88.38 67 ASN A CA 1
ATOM 537 C C . ASN A 1 67 ? -8.880 2.774 25.930 1.00 88.38 67 ASN A C 1
ATOM 539 O O . ASN A 1 67 ? -9.997 3.259 25.739 1.00 88.38 67 ASN A O 1
ATOM 543 N N . ARG A 1 68 ? -8.162 3.059 27.019 1.00 88.94 68 ARG A N 1
ATOM 544 C CA . ARG A 1 68 ? -8.638 3.922 28.114 1.00 88.94 68 ARG A CA 1
ATOM 545 C C . ARG A 1 68 ? -8.369 5.408 27.886 1.00 88.94 68 ARG A C 1
ATOM 547 O O . ARG A 1 68 ? -9.187 6.228 28.289 1.00 88.94 68 ARG A O 1
ATOM 554 N N . CYS A 1 69 ? -7.271 5.760 27.229 1.00 84.94 69 CYS A N 1
ATOM 555 C CA . CYS A 1 69 ? -6.874 7.150 27.040 1.00 84.94 69 CYS A CA 1
ATOM 556 C C . CYS A 1 69 ? -7.611 7.820 25.869 1.00 84.94 69 CYS A C 1
ATOM 558 O O . CYS A 1 69 ? -7.917 7.202 24.843 1.00 84.94 69 CYS A O 1
ATOM 560 N N . GLU A 1 70 ? -7.894 9.115 26.028 1.00 79.50 70 GLU A N 1
ATOM 561 C CA . GLU A 1 70 ? -8.397 9.975 24.948 1.00 79.50 70 GLU A CA 1
ATOM 562 C C . GLU A 1 70 ? -7.266 10.596 24.124 1.00 79.50 70 GLU A C 1
ATOM 564 O O . GLU A 1 70 ? -7.422 10.785 22.912 1.00 79.50 70 GLU A O 1
ATOM 569 N N . TYR A 1 71 ? -6.148 10.898 24.789 1.00 84.94 71 TYR A N 1
ATOM 570 C CA . TYR A 1 71 ? -4.910 11.358 24.176 1.00 84.94 71 TYR A CA 1
ATOM 571 C C . TYR A 1 71 ? -4.027 10.156 23.849 1.00 84.94 71 TYR A C 1
ATOM 573 O O . TYR A 1 71 ? -3.765 9.320 24.713 1.00 84.94 71 TYR A O 1
ATOM 581 N N . ILE A 1 72 ? -3.586 10.076 22.599 1.00 87.75 72 ILE A N 1
ATOM 582 C CA . ILE A 1 72 ? -2.737 9.001 22.090 1.00 87.75 72 ILE A CA 1
ATOM 583 C C . ILE A 1 72 ? -1.512 9.668 21.475 1.00 87.75 72 ILE A C 1
ATOM 585 O O . ILE A 1 72 ? -1.651 10.639 20.731 1.00 87.75 72 ILE A O 1
ATOM 589 N N . SER A 1 73 ? -0.324 9.173 21.819 1.00 90.69 73 SER A N 1
ATOM 590 C CA . SER A 1 73 ? 0.928 9.636 21.220 1.00 90.69 73 SER A CA 1
ATOM 591 C C . SER A 1 73 ? 0.946 9.345 19.713 1.00 90.69 73 SER A C 1
ATOM 593 O O . SER A 1 73 ? 0.311 8.403 19.243 1.00 90.69 73 SER A O 1
ATOM 595 N N . SER A 1 74 ? 1.672 10.158 18.949 1.00 93.38 74 SER A N 1
ATOM 596 C CA . SER A 1 74 ? 1.826 9.995 17.498 1.00 93.38 74 SER A CA 1
ATOM 597 C C . SER A 1 74 ? 3.136 9.314 17.088 1.00 93.38 74 SER A C 1
ATOM 599 O O . SER A 1 74 ? 3.563 9.380 15.933 1.00 93.38 74 SER A O 1
ATOM 601 N N . ASP A 1 75 ? 3.788 8.634 18.034 1.00 95.00 75 ASP A N 1
ATOM 602 C CA . ASP A 1 75 ? 4.902 7.742 17.730 1.00 95.00 75 ASP A CA 1
ATOM 603 C C . ASP A 1 75 ? 4.428 6.474 16.997 1.00 95.00 75 ASP A C 1
ATOM 605 O O . ASP A 1 75 ? 3.260 6.082 17.053 1.00 95.00 75 ASP A O 1
ATOM 609 N N . ASN A 1 76 ? 5.361 5.814 16.309 1.00 95.88 76 ASN A N 1
ATOM 610 C CA . ASN A 1 76 ? 5.035 4.689 15.436 1.00 95.88 76 ASN A CA 1
ATOM 611 C C . ASN A 1 76 ? 4.368 3.524 16.193 1.00 95.88 76 ASN A C 1
ATOM 613 O O . ASN A 1 76 ? 3.460 2.907 15.644 1.00 95.88 76 ASN A O 1
ATOM 617 N N . ASN A 1 77 ? 4.750 3.241 17.445 1.00 94.31 77 ASN A N 1
ATOM 618 C CA . ASN A 1 77 ? 4.149 2.142 18.207 1.00 94.31 77 ASN A CA 1
ATOM 619 C C . ASN A 1 77 ? 2.700 2.464 18.582 1.00 94.31 77 ASN A C 1
ATOM 621 O O . ASN A 1 77 ? 1.815 1.638 18.366 1.00 94.31 77 ASN A O 1
ATOM 625 N N . SER A 1 78 ? 2.439 3.684 19.058 1.00 93.88 78 SER A N 1
ATOM 626 C CA . SER A 1 78 ? 1.085 4.140 19.400 1.00 93.88 78 SER A CA 1
ATOM 627 C C . SER A 1 78 ? 0.128 4.129 18.198 1.00 93.88 78 SER A C 1
ATOM 629 O O . SER A 1 78 ? -1.054 3.797 18.344 1.00 93.88 78 SER A O 1
ATOM 631 N N . VAL A 1 79 ? 0.632 4.433 16.995 1.00 96.12 79 VAL A N 1
ATOM 632 C CA . VAL A 1 79 ? -0.121 4.304 15.735 1.00 96.12 79 VAL A CA 1
ATOM 633 C C . VAL A 1 79 ? -0.514 2.851 15.477 1.00 96.12 79 VAL A C 1
ATOM 635 O O . VAL A 1 79 ? -1.698 2.558 15.282 1.00 96.12 79 VAL A O 1
ATOM 638 N N . ILE A 1 80 ? 0.454 1.928 15.509 1.00 96.44 80 ILE A N 1
ATOM 639 C CA . ILE A 1 80 ? 0.185 0.508 15.251 1.00 96.44 80 ILE A CA 1
ATOM 640 C C . ILE A 1 80 ? -0.756 -0.073 16.312 1.00 96.44 80 ILE A C 1
ATOM 642 O O . ILE A 1 80 ? -1.694 -0.789 15.972 1.00 96.44 80 ILE A O 1
ATOM 646 N N . GLN A 1 81 ? -0.589 0.294 17.581 1.00 95.62 81 GLN A N 1
ATOM 647 C CA . GLN A 1 81 ? -1.481 -0.116 18.669 1.00 95.62 81 GLN A CA 1
ATOM 648 C C . GLN A 1 81 ? -2.908 0.402 18.477 1.00 95.62 81 GLN A C 1
ATOM 650 O O . GLN A 1 81 ? -3.873 -0.332 18.688 1.00 95.62 81 GLN A O 1
ATOM 655 N N . SER A 1 82 ? -3.066 1.649 18.027 1.00 96.00 82 SER A N 1
ATOM 656 C CA . SER A 1 82 ? -4.383 2.218 17.718 1.00 96.00 82 SER A CA 1
ATOM 657 C C . SER A 1 82 ?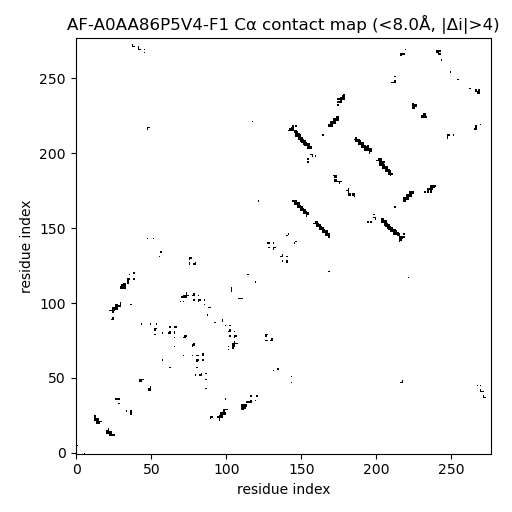 -5.062 1.489 16.559 1.00 96.00 82 SER A C 1
ATOM 659 O O . SER A 1 82 ? -6.272 1.250 16.608 1.00 96.00 82 SER A O 1
ATOM 661 N N . LEU A 1 83 ? -4.288 1.096 15.544 1.00 97.31 83 LEU A N 1
ATOM 662 C CA . LEU A 1 83 ? -4.766 0.306 14.411 1.00 97.31 83 LEU A CA 1
ATOM 663 C C . LEU A 1 83 ? -5.173 -1.112 14.836 1.00 97.31 83 LEU A C 1
ATOM 665 O O . LEU A 1 83 ? -6.276 -1.559 14.519 1.00 97.31 83 LEU A O 1
ATOM 669 N N . GLN A 1 84 ? -4.337 -1.794 15.621 1.00 96.88 84 GL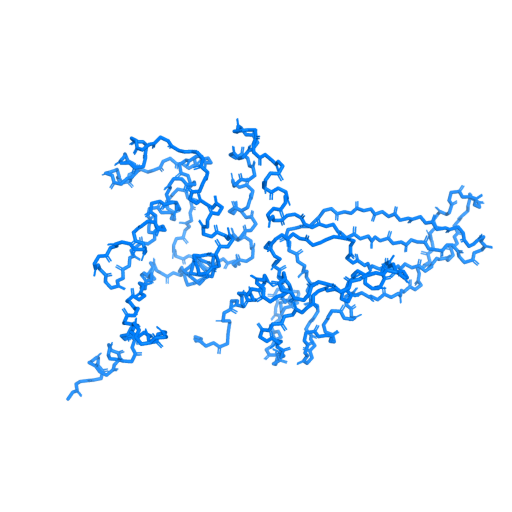N A N 1
ATOM 670 C CA . GLN A 1 84 ? -4.647 -3.109 16.185 1.00 96.88 84 GLN A CA 1
ATOM 671 C C . GLN A 1 84 ? -5.902 -3.066 17.060 1.00 96.88 84 GLN A C 1
ATOM 673 O O . GLN A 1 84 ? -6.791 -3.903 16.903 1.00 96.88 84 GLN A O 1
ATOM 678 N N . LEU A 1 85 ? -6.022 -2.070 17.944 1.00 95.62 85 LEU A N 1
ATOM 679 C CA . LEU A 1 85 ? -7.210 -1.888 18.774 1.00 95.62 85 LEU A CA 1
ATOM 680 C C . LEU A 1 85 ? -8.463 -1.699 17.912 1.00 95.62 85 LEU A C 1
ATOM 682 O O . LEU A 1 85 ? -9.503 -2.292 18.205 1.00 95.62 85 LEU A O 1
ATOM 686 N N . LEU A 1 86 ? -8.380 -0.900 16.845 1.00 96.56 86 LEU A N 1
ATOM 687 C CA . LEU A 1 86 ? -9.489 -0.732 15.912 1.00 96.56 86 LEU A CA 1
ATOM 688 C C . LEU A 1 86 ? -9.868 -2.067 15.257 1.00 96.56 86 LEU A C 1
ATOM 690 O O . LEU A 1 86 ? -11.046 -2.412 15.258 1.00 96.56 86 LEU A O 1
ATOM 694 N N . PHE A 1 87 ? -8.899 -2.848 14.777 1.00 96.44 87 PHE A N 1
ATOM 695 C CA . PHE A 1 87 ? -9.150 -4.146 14.139 1.00 96.44 87 PHE A CA 1
ATOM 696 C C . PHE A 1 87 ? -9.749 -5.168 15.110 1.00 96.44 87 PHE A C 1
ATOM 698 O O . PHE A 1 87 ? -10.702 -5.873 14.770 1.00 96.44 87 PHE A O 1
ATOM 705 N N . LEU A 1 88 ? -9.265 -5.216 16.352 1.00 94.31 88 LEU A N 1
ATOM 706 C CA . LEU A 1 88 ? -9.862 -6.040 17.405 1.00 94.31 88 LEU A CA 1
ATOM 707 C C . LEU A 1 88 ? -11.314 -5.621 17.670 1.00 94.31 88 LEU A C 1
ATOM 709 O O . LEU A 1 88 ? -12.203 -6.469 17.747 1.00 94.31 88 LEU A O 1
ATOM 713 N N . ARG A 1 89 ? -11.595 -4.315 17.735 1.00 94.00 89 ARG A N 1
ATOM 714 C CA . ARG A 1 89 ? -12.968 -3.813 17.887 1.00 94.00 89 ARG A CA 1
ATOM 715 C C . ARG A 1 89 ? -13.836 -4.140 16.675 1.00 94.00 89 ARG A C 1
ATOM 717 O O . ARG A 1 89 ? -14.981 -4.533 16.870 1.00 94.00 89 ARG A O 1
ATOM 724 N N . MET A 1 90 ? -13.316 -4.030 15.455 1.00 94.00 90 MET A N 1
ATOM 725 C CA . MET A 1 90 ? -14.035 -4.414 14.233 1.00 94.00 90 MET A CA 1
ATOM 726 C C . MET A 1 90 ? -14.419 -5.894 14.250 1.00 94.00 90 MET A C 1
ATOM 728 O O . MET A 1 90 ? -15.521 -6.241 13.836 1.00 94.00 90 MET A O 1
ATOM 732 N N . LYS A 1 91 ? -13.566 -6.765 14.798 1.00 92.19 91 LYS A N 1
ATOM 733 C CA . LYS A 1 91 ? -13.864 -8.198 14.897 1.00 92.19 91 LYS A CA 1
ATOM 734 C C . LYS A 1 91 ? -14.819 -8.560 16.034 1.00 92.19 91 LYS A C 1
ATOM 736 O O . LYS A 1 91 ? -15.682 -9.411 15.843 1.00 92.19 91 LYS A O 1
ATOM 741 N N . PHE A 1 92 ? -14.665 -7.945 17.207 1.00 91.62 92 PHE A N 1
ATOM 742 C CA . PHE A 1 92 ? -15.302 -8.431 18.440 1.00 91.62 92 PHE A CA 1
ATOM 743 C C . PHE A 1 92 ? -16.381 -7.514 19.026 1.00 91.62 92 PHE A C 1
ATOM 745 O O . PHE A 1 92 ? -17.143 -7.948 19.888 1.00 91.62 92 PHE A O 1
ATOM 752 N N . SER A 1 93 ? -16.476 -6.252 18.599 1.00 91.00 93 SER A N 1
ATOM 753 C CA . SER A 1 93 ? -17.472 -5.326 19.147 1.00 91.00 93 SER A CA 1
ATOM 754 C C . SER A 1 93 ? -18.900 -5.758 18.804 1.00 91.00 93 SER A C 1
ATOM 756 O O . SER A 1 93 ? -19.184 -6.278 17.726 1.00 91.00 93 SER A O 1
ATOM 758 N N . THR A 1 94 ? -19.848 -5.468 19.691 1.00 88.69 94 THR A N 1
ATOM 759 C CA . THR A 1 94 ? -21.284 -5.624 19.420 1.00 88.69 94 THR A CA 1
ATOM 760 C C . THR A 1 94 ? -21.877 -4.421 18.685 1.00 88.69 94 THR A C 1
ATOM 762 O O . THR A 1 94 ? -22.918 -4.562 18.048 1.00 88.69 94 THR A O 1
ATOM 765 N N . GLN A 1 95 ? -21.197 -3.267 18.699 1.00 89.69 95 GLN A N 1
ATOM 766 C CA . GLN A 1 95 ? -21.629 -2.043 18.011 1.00 89.69 95 GLN A CA 1
ATOM 767 C C . GLN A 1 95 ? -21.737 -2.279 16.501 1.00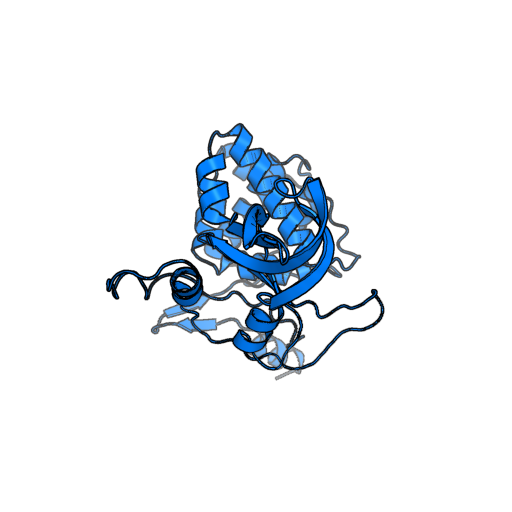 89.69 95 GLN A C 1
ATOM 769 O O . GLN A 1 95 ? -20.968 -3.069 15.962 1.00 89.69 95 GLN A O 1
ATOM 774 N N . SER A 1 96 ? -22.681 -1.633 15.815 1.00 88.19 96 SER A N 1
ATOM 775 C CA . SER A 1 96 ? -22.819 -1.709 14.349 1.00 88.19 96 SER A CA 1
ATOM 776 C C . SER A 1 96 ? -21.826 -0.810 13.611 1.00 88.19 96 SER A C 1
ATOM 778 O O . SER A 1 96 ? -21.478 -1.090 12.468 1.00 88.19 96 SER A O 1
ATOM 780 N N . GLU A 1 97 ? -21.353 0.244 14.272 1.00 92.19 97 GLU A N 1
ATOM 781 C CA . GLU A 1 97 ? -20.378 1.199 13.755 1.00 92.19 97 GLU A CA 1
ATOM 782 C C . GLU A 1 97 ? -19.314 1.523 14.808 1.00 92.19 97 GLU A C 1
ATOM 784 O O . GLU A 1 97 ? -19.574 1.456 16.013 1.00 92.19 97 GLU A O 1
ATOM 789 N N . LEU A 1 98 ? -18.106 1.849 14.351 1.00 95.94 98 LEU A N 1
ATOM 790 C CA . LEU A 1 98 ? -16.962 2.167 15.198 1.00 95.94 98 LEU A CA 1
ATOM 791 C C . LEU A 1 98 ? -16.338 3.498 14.781 1.00 95.94 98 LEU A C 1
ATOM 793 O O . LEU A 1 98 ? -16.143 3.772 13.599 1.00 95.94 98 LEU A O 1
ATOM 797 N N . SER A 1 99 ? -15.966 4.311 15.767 1.00 94.56 99 SER A N 1
ATOM 798 C CA . SER A 1 99 ? -15.230 5.551 15.523 1.00 94.56 99 SER A CA 1
ATOM 799 C C . SER A 1 99 ? -13.745 5.274 15.268 1.00 94.56 99 SER A C 1
ATOM 801 O O . SER A 1 99 ? -13.101 4.549 16.029 1.00 94.56 99 SER A O 1
ATOM 803 N N . THR A 1 100 ? -13.192 5.918 14.239 1.00 95.62 100 THR A N 1
ATOM 804 C CA . THR A 1 100 ? -11.765 5.899 13.884 1.00 95.62 100 THR A CA 1
ATOM 805 C C . THR A 1 100 ? -10.953 7.014 14.549 1.00 95.62 100 THR A C 1
ATOM 807 O O . THR A 1 100 ? -9.741 7.067 14.369 1.00 95.62 100 THR A O 1
ATOM 810 N N . LEU A 1 101 ? -11.571 7.869 15.379 1.00 94.69 101 LEU A N 1
ATOM 811 C CA . LEU A 1 101 ? -10.926 9.063 15.949 1.00 94.69 101 LEU A CA 1
ATOM 812 C C . LEU A 1 101 ? -9.626 8.773 16.705 1.00 94.69 101 LEU A C 1
ATOM 814 O O . LEU A 1 101 ? -8.697 9.570 16.634 1.00 94.69 101 LEU A O 1
ATOM 818 N N . LYS A 1 102 ? -9.541 7.644 17.418 1.00 94.38 102 LYS A N 1
ATOM 819 C CA . LYS A 1 102 ? -8.313 7.246 18.124 1.00 94.38 102 LYS A CA 1
ATOM 820 C C . LYS A 1 102 ? -7.152 7.024 17.158 1.00 94.38 102 LYS A C 1
ATOM 822 O O . LYS A 1 102 ? -6.077 7.583 17.348 1.00 94.38 102 LYS A O 1
ATOM 827 N N . PHE A 1 103 ? -7.411 6.279 16.088 1.00 96.19 103 PHE A N 1
ATOM 828 C CA . PHE A 1 103 ? -6.437 6.065 15.030 1.00 96.19 103 PHE A CA 1
ATOM 829 C C . PHE A 1 103 ? -6.088 7.383 14.324 1.00 96.19 103 PHE A C 1
ATOM 831 O O . PHE A 1 103 ? -4.909 7.714 14.222 1.00 96.19 103 PHE A O 1
ATOM 838 N N . CYS A 1 104 ? -7.083 8.201 13.958 1.00 95.69 104 CYS A N 1
ATOM 839 C CA . CYS A 1 104 ? -6.844 9.516 13.357 1.00 95.69 104 CYS A CA 1
ATOM 840 C C . CYS A 1 104 ? -5.941 10.405 14.228 1.00 95.69 104 CYS A C 1
ATOM 842 O O . CYS A 1 104 ? -5.009 11.009 13.710 1.00 95.69 104 CYS A O 1
ATOM 844 N N . ARG A 1 105 ? -6.167 10.445 15.549 1.00 95.00 105 ARG A N 1
ATOM 845 C CA . ARG A 1 105 ? -5.327 11.199 16.495 1.00 95.00 105 ARG A CA 1
ATOM 846 C C . ARG A 1 105 ? -3.892 10.681 16.525 1.00 95.00 105 ARG A C 1
ATOM 848 O O . ARG A 1 105 ? -2.977 11.485 16.428 1.00 95.00 105 ARG A O 1
ATOM 855 N N . SER A 1 106 ? -3.696 9.362 16.597 1.00 95.50 106 SER A N 1
ATOM 856 C CA . SER A 1 106 ? -2.348 8.770 16.567 1.00 95.50 106 SER A CA 1
ATOM 857 C C . SER A 1 106 ? -1.590 9.093 15.271 1.00 95.50 106 SER A C 1
ATOM 859 O O . SER A 1 106 ? -0.382 9.293 15.291 1.00 95.50 106 SER A O 1
ATOM 861 N N . MET A 1 107 ? -2.302 9.222 14.148 1.00 95.31 107 MET A N 1
ATOM 862 C CA . MET A 1 107 ? -1.735 9.569 12.841 1.00 95.31 107 MET A CA 1
ATOM 863 C C . MET A 1 107 ? -1.639 11.084 12.592 1.00 95.31 107 MET A C 1
ATOM 865 O O . MET A 1 107 ? -1.190 11.486 11.526 1.00 95.31 107 MET A O 1
ATOM 869 N N . ASN A 1 108 ? -2.056 11.930 13.544 1.00 95.12 108 ASN A N 1
ATOM 870 C CA . ASN A 1 108 ? -2.202 13.384 13.371 1.00 95.12 108 ASN A CA 1
ATOM 871 C C . ASN A 1 108 ? -3.078 13.790 12.164 1.00 95.12 108 ASN A C 1
ATOM 873 O O . ASN A 1 108 ? -2.863 14.837 11.557 1.00 95.12 108 ASN A O 1
ATOM 877 N N . ILE A 1 109 ? -4.085 12.982 11.827 1.00 94.62 109 ILE A N 1
ATOM 878 C CA . ILE A 1 109 ? -4.969 13.228 10.683 1.00 94.62 109 ILE A CA 1
ATOM 879 C C . ILE A 1 109 ? -5.969 14.333 11.011 1.00 94.62 109 ILE A C 1
ATOM 881 O O . ILE A 1 109 ? -6.708 14.262 12.002 1.00 94.62 109 ILE A O 1
ATOM 885 N N . ASN A 1 110 ? -6.060 15.323 10.123 1.00 94.44 110 ASN A N 1
ATOM 886 C CA . ASN A 1 110 ? -7.109 16.327 10.190 1.00 94.44 110 ASN A CA 1
ATOM 887 C C . ASN A 1 110 ? -8.403 15.780 9.579 1.00 94.44 110 ASN A C 1
ATOM 889 O O . ASN A 1 110 ? -8.601 15.785 8.369 1.00 94.44 110 ASN A O 1
ATOM 893 N N . THR A 1 111 ? -9.329 15.363 10.440 1.00 94.44 111 THR A N 1
ATOM 894 C CA . THR A 1 111 ? -10.617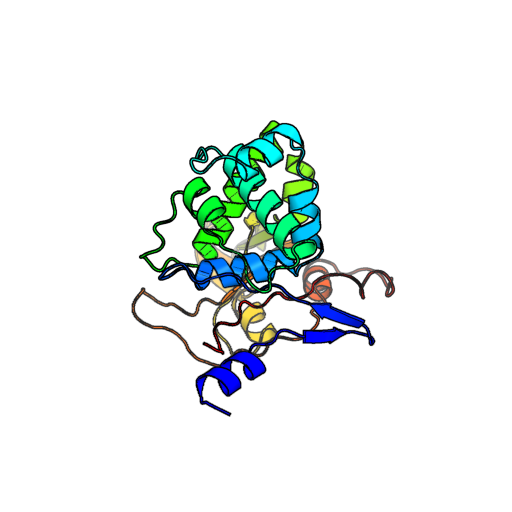 14.776 10.027 1.00 94.44 111 THR A CA 1
ATOM 895 C C . THR A 1 111 ? -11.515 15.690 9.180 1.00 94.44 111 THR A C 1
ATOM 897 O O . THR A 1 111 ? -12.479 15.203 8.593 1.00 94.44 111 THR A O 1
ATOM 900 N N . GLY A 1 112 ? -11.215 16.990 9.082 1.00 93.56 112 GLY A N 1
ATOM 901 C CA . GLY A 1 112 ? -11.924 17.934 8.213 1.00 93.56 112 GLY A CA 1
ATOM 902 C C . GLY A 1 112 ? -11.384 18.032 6.781 1.00 93.56 112 GLY A C 1
ATOM 903 O O . GLY A 1 112 ? -11.989 18.735 5.975 1.00 93.56 112 GLY A O 1
ATOM 904 N N . ILE A 1 113 ? -10.269 17.368 6.459 1.00 90.94 113 ILE A N 1
ATOM 905 C CA . ILE A 1 113 ? -9.586 17.464 5.160 1.00 90.94 113 ILE A CA 1
ATOM 906 C C . ILE A 1 113 ? -9.608 16.099 4.460 1.00 90.94 113 ILE A C 1
ATOM 908 O O . ILE A 1 113 ? -9.395 15.062 5.088 1.00 90.94 113 ILE A O 1
ATOM 912 N N . GLN A 1 114 ? -9.901 16.101 3.156 1.00 88.81 114 GLN A N 1
ATOM 913 C CA . GLN A 1 114 ? -9.739 14.916 2.313 1.00 88.81 114 GLN A CA 1
ATOM 914 C C . GLN A 1 114 ? -8.264 14.743 1.948 1.00 88.81 114 GLN A C 1
ATOM 916 O O . GLN A 1 114 ? -7.617 15.709 1.549 1.00 88.81 114 GLN A O 1
ATOM 921 N N . GLU A 1 115 ? -7.764 13.516 2.043 1.00 89.38 115 GLU A N 1
ATOM 922 C CA . GLU A 1 115 ? -6.402 13.147 1.648 1.00 89.38 115 GLU A CA 1
ATOM 923 C C . GLU A 1 115 ? -6.447 12.011 0.614 1.00 89.38 115 GLU A C 1
ATOM 925 O O . GLU A 1 115 ? -7.485 11.364 0.423 1.00 89.38 115 GLU A O 1
ATOM 930 N N . ASP A 1 116 ? -5.325 11.771 -0.065 1.00 89.44 116 ASP A N 1
ATOM 931 C CA . ASP A 1 116 ? -5.174 10.634 -0.971 1.00 89.44 116 ASP A CA 1
ATOM 932 C C . ASP A 1 116 ? -5.053 9.334 -0.154 1.00 89.44 116 ASP A C 1
ATOM 934 O O . ASP A 1 116 ? -4.206 9.196 0.732 1.00 89.44 116 ASP A O 1
ATOM 938 N N . ALA A 1 117 ? -5.903 8.347 -0.447 1.00 90.12 117 ALA A N 1
ATOM 939 C CA . ALA A 1 117 ? -5.868 7.068 0.255 1.00 90.12 117 ALA A CA 1
ATOM 940 C C . ALA A 1 117 ? -4.565 6.286 0.025 1.00 90.12 117 ALA A C 1
ATOM 942 O O . ALA A 1 117 ? -4.142 5.546 0.913 1.00 90.12 117 ALA A O 1
ATOM 943 N N . ASN A 1 118 ? -3.925 6.444 -1.135 1.00 88.88 118 ASN A N 1
ATOM 944 C CA . ASN A 1 118 ? -2.651 5.793 -1.427 1.00 88.88 118 ASN A CA 1
ATOM 945 C C . ASN A 1 118 ? -1.521 6.429 -0.613 1.00 88.88 118 ASN A C 1
ATOM 947 O O . ASN A 1 118 ? -0.649 5.718 -0.120 1.00 88.88 118 ASN A O 1
ATOM 951 N N . GLU A 1 119 ? -1.556 7.749 -0.413 1.00 91.25 119 GLU A N 1
ATOM 952 C CA . GLU A 1 119 ? -0.615 8.447 0.471 1.00 91.25 119 GLU A CA 1
ATOM 953 C C . GLU A 1 119 ? -0.808 8.014 1.932 1.00 91.25 119 GLU A C 1
ATOM 955 O O . GLU A 1 119 ? 0.168 7.720 2.631 1.00 91.25 119 GLU A O 1
ATOM 960 N N . LEU A 1 120 ? -2.062 7.858 2.375 1.00 94.38 120 LEU A N 1
ATOM 961 C CA . LEU A 1 120 ? -2.355 7.287 3.689 1.00 94.38 120 LEU A CA 1
ATOM 962 C C . LEU A 1 120 ? -1.833 5.844 3.812 1.00 94.38 120 LEU A C 1
ATOM 964 O O . LEU A 1 120 ? -1.246 5.502 4.839 1.00 94.38 120 LEU A O 1
ATOM 968 N N . MET A 1 121 ? -2.010 4.999 2.789 1.00 94.56 121 MET A N 1
ATOM 969 C CA . MET A 1 121 ? -1.501 3.621 2.794 1.00 94.56 121 MET A CA 1
ATOM 970 C C . MET A 1 121 ? 0.024 3.583 2.914 1.00 94.56 121 MET A C 1
ATOM 972 O O . MET A 1 121 ? 0.539 2.852 3.759 1.00 94.56 121 MET A O 1
ATOM 976 N N . LYS A 1 122 ? 0.736 4.414 2.144 1.00 94.31 122 LYS A N 1
ATOM 977 C CA . LYS A 1 122 ? 2.200 4.555 2.229 1.00 94.31 122 LYS A CA 1
ATOM 978 C C . LYS A 1 122 ? 2.633 5.008 3.614 1.00 94.31 122 LYS A C 1
ATOM 980 O O . LYS A 1 122 ? 3.508 4.397 4.213 1.00 94.31 122 LYS A O 1
ATOM 985 N N . THR A 1 123 ? 1.934 5.986 4.185 1.00 96.50 123 THR A N 1
ATOM 986 C CA . THR A 1 123 ? 2.210 6.448 5.549 1.00 96.50 123 THR A CA 1
ATOM 987 C C . THR A 1 123 ? 2.017 5.322 6.570 1.00 96.50 123 THR A C 1
ATOM 989 O O . THR A 1 123 ? 2.846 5.153 7.460 1.00 96.50 123 THR A O 1
ATOM 992 N N . ILE A 1 124 ? 0.952 4.518 6.461 1.00 96.81 124 ILE A N 1
ATOM 993 C CA . ILE A 1 124 ? 0.734 3.356 7.340 1.00 96.81 124 ILE A CA 1
ATOM 994 C C . ILE A 1 124 ? 1.854 2.321 7.159 1.00 96.81 124 ILE A C 1
ATOM 996 O O . ILE A 1 124 ? 2.392 1.838 8.156 1.00 96.81 124 ILE A O 1
ATOM 1000 N N . GLN A 1 125 ? 2.229 2.005 5.917 1.00 96.69 125 GLN A N 1
ATOM 1001 C CA . GLN A 1 125 ? 3.323 1.086 5.590 1.00 96.69 125 GLN A CA 1
ATOM 1002 C C . GLN A 1 125 ? 4.662 1.558 6.169 1.00 96.69 125 GLN A C 1
ATOM 1004 O O . GLN A 1 125 ? 5.327 0.773 6.839 1.00 96.69 125 GLN A O 1
ATOM 1009 N N . ASP A 1 126 ? 4.999 2.844 6.055 1.00 97.56 126 ASP A N 1
ATOM 1010 C CA . ASP A 1 126 ? 6.212 3.415 6.648 1.00 97.56 126 ASP A CA 1
ATOM 1011 C C . ASP A 1 126 ? 6.235 3.214 8.170 1.00 97.56 126 ASP A C 1
ATOM 1013 O O . ASP A 1 126 ? 7.247 2.816 8.753 1.00 97.56 126 ASP A O 1
ATOM 1017 N N . LYS A 1 127 ? 5.102 3.449 8.850 1.00 97.75 127 LYS A N 1
ATOM 1018 C CA . LYS A 1 127 ? 4.985 3.219 10.300 1.00 97.75 127 LYS A CA 1
ATOM 1019 C C . LYS A 1 127 ? 5.165 1.741 10.648 1.00 97.75 127 LYS A C 1
ATOM 1021 O O . LYS A 1 127 ? 5.884 1.438 11.604 1.00 97.75 127 LYS A O 1
ATOM 1026 N N . LEU A 1 128 ? 4.554 0.841 9.874 1.00 97.56 128 LEU A N 1
ATOM 1027 C CA . LEU A 1 128 ? 4.705 -0.608 10.027 1.00 97.56 128 LEU A CA 1
ATOM 1028 C C . LEU A 1 128 ? 6.168 -1.028 9.839 1.00 97.56 128 LEU A C 1
ATOM 1030 O O . LEU A 1 128 ? 6.693 -1.752 10.685 1.00 97.56 128 LEU A O 1
ATOM 1034 N N . GLU A 1 129 ? 6.847 -0.535 8.801 1.00 97.75 129 GLU A N 1
ATOM 1035 C CA . GLU A 1 129 ? 8.251 -0.840 8.518 1.00 97.75 129 GLU A CA 1
ATOM 1036 C C . GLU A 1 129 ? 9.152 -0.427 9.683 1.00 97.75 129 GLU A C 1
ATOM 1038 O O . GLU A 1 129 ? 9.969 -1.223 10.153 1.00 97.75 129 GLU A O 1
ATOM 1043 N N . GLN A 1 130 ? 8.984 0.796 10.199 1.00 97.94 130 GLN A N 1
ATOM 1044 C CA . GLN A 1 130 ? 9.805 1.293 11.303 1.00 97.94 130 GLN A CA 1
ATOM 1045 C C . GLN A 1 130 ? 9.611 0.471 12.585 1.00 97.94 130 GLN A C 1
ATOM 1047 O O . GLN A 1 130 ? 10.597 0.154 13.254 1.00 97.94 130 GLN A O 1
ATOM 1052 N N . VAL A 1 131 ? 8.373 0.092 12.925 1.00 97.12 131 VAL A N 1
ATOM 1053 C CA . VAL A 1 131 ? 8.106 -0.783 14.083 1.00 97.12 131 VAL A CA 1
ATOM 1054 C C . VAL A 1 131 ? 8.699 -2.174 13.852 1.00 97.12 131 VAL A C 1
ATOM 1056 O O . VAL A 1 131 ? 9.396 -2.702 14.717 1.00 97.12 131 VAL A O 1
ATOM 1059 N N . CYS A 1 132 ? 8.524 -2.747 12.660 1.00 96.88 132 CYS A N 1
ATOM 1060 C CA . CYS A 1 132 ? 9.091 -4.051 12.318 1.00 96.88 132 CYS A CA 1
ATOM 1061 C C . CYS A 1 132 ? 10.622 -4.041 12.372 1.00 96.88 132 CYS A C 1
ATOM 1063 O O . CYS A 1 132 ? 11.228 -5.003 12.842 1.00 96.88 132 CYS A O 1
ATOM 1065 N N . LYS A 1 133 ? 11.265 -2.949 11.952 1.00 96.75 133 LYS A N 1
ATOM 1066 C CA . LYS A 1 133 ? 12.715 -2.769 12.054 1.00 96.75 133 LYS A CA 1
ATOM 1067 C C . LYS A 1 133 ? 13.187 -2.756 13.509 1.00 96.75 133 LYS A C 1
ATOM 1069 O O . LYS A 1 133 ? 14.188 -3.394 13.815 1.00 96.75 133 LYS A O 1
ATOM 1074 N N . GLN A 1 134 ? 12.458 -2.089 14.405 1.00 95.69 134 GLN A N 1
ATOM 1075 C CA . GLN A 1 134 ? 12.755 -2.086 15.846 1.00 95.69 134 GLN A CA 1
ATOM 1076 C C . GLN A 1 134 ? 12.589 -3.477 16.479 1.00 95.69 134 GLN A C 1
ATOM 1078 O O . GLN A 1 134 ? 13.330 -3.829 17.393 1.00 95.69 134 GLN A O 1
ATOM 1083 N N . GLN A 1 135 ? 11.649 -4.276 15.971 1.00 94.94 135 GLN A N 1
ATOM 1084 C CA . GLN A 1 135 ? 11.316 -5.610 16.482 1.00 94.94 135 GLN A CA 1
ATOM 1085 C C . GLN A 1 135 ? 12.054 -6.760 15.771 1.00 94.94 135 GLN A C 1
ATOM 1087 O O . GLN A 1 135 ? 11.744 -7.924 16.010 1.00 94.94 135 GLN A O 1
ATOM 1092 N N . ASN A 1 136 ? 13.027 -6.473 14.897 1.00 95.62 136 ASN A N 1
ATOM 1093 C CA . ASN A 1 136 ? 13.726 -7.472 14.071 1.00 95.62 136 ASN A CA 1
ATOM 1094 C C . ASN A 1 136 ? 12.800 -8.313 13.157 1.00 95.62 136 ASN A C 1
ATOM 1096 O O . ASN A 1 136 ? 13.115 -9.452 12.823 1.00 95.62 136 ASN A O 1
ATOM 1100 N N . MET A 1 137 ? 11.677 -7.745 12.710 1.00 95.31 137 MET A N 1
ATOM 1101 C CA . MET A 1 137 ? 10.695 -8.377 11.813 1.00 95.31 137 MET A CA 1
ATOM 1102 C C . MET A 1 137 ? 10.729 -7.822 10.379 1.00 95.31 137 MET A C 1
ATOM 1104 O O . MET A 1 137 ? 9.818 -8.079 9.594 1.00 95.31 137 MET A O 1
ATOM 1108 N N . LEU A 1 138 ? 11.767 -7.061 10.007 1.00 95.94 138 LEU A N 1
ATOM 1109 C CA . LEU A 1 138 ? 11.853 -6.415 8.688 1.00 95.94 138 LEU A CA 1
ATOM 1110 C C . LEU A 1 138 ? 11.763 -7.417 7.521 1.00 95.94 138 LEU A C 1
ATOM 1112 O O . LEU A 1 138 ? 11.197 -7.099 6.482 1.00 95.94 138 LEU A O 1
ATOM 1116 N N . GLY A 1 139 ? 12.265 -8.644 7.699 1.00 95.94 139 GLY A N 1
ATOM 1117 C CA . GLY A 1 139 ? 12.123 -9.706 6.697 1.00 95.94 139 GLY A CA 1
ATOM 1118 C C . GLY A 1 139 ? 10.664 -10.096 6.435 1.00 95.94 139 GLY A C 1
ATOM 1119 O O . GLY A 1 139 ? 10.274 -10.239 5.281 1.00 95.94 139 GLY A O 1
ATOM 1120 N N . ILE A 1 140 ? 9.847 -10.195 7.490 1.00 94.94 140 ILE A N 1
ATOM 1121 C CA . ILE A 1 140 ? 8.414 -10.515 7.385 1.00 94.94 140 ILE A CA 1
ATOM 1122 C C . ILE A 1 140 ? 7.669 -9.347 6.735 1.00 94.94 140 ILE A C 1
ATOM 1124 O O . ILE A 1 140 ? 6.839 -9.566 5.859 1.00 94.94 140 ILE A O 1
ATOM 1128 N N . TYR A 1 141 ? 7.998 -8.107 7.117 1.00 97.19 141 TYR A N 1
ATOM 1129 C CA . TYR A 1 141 ? 7.450 -6.911 6.472 1.00 97.19 141 TYR A CA 1
ATOM 1130 C C . TYR A 1 141 ? 7.724 -6.911 4.964 1.00 97.19 141 TYR A C 1
ATOM 1132 O O . TYR A 1 141 ? 6.789 -6.795 4.176 1.00 97.19 141 TYR A O 1
ATOM 1140 N N . ASN A 1 142 ? 8.982 -7.123 4.566 1.00 96.12 142 ASN A N 1
ATOM 1141 C CA . ASN A 1 142 ? 9.364 -7.140 3.156 1.00 96.12 142 ASN A CA 1
ATOM 1142 C C . ASN A 1 142 ? 8.665 -8.257 2.382 1.00 96.12 142 ASN A C 1
ATOM 1144 O O . ASN A 1 142 ? 8.155 -8.009 1.300 1.00 96.12 142 ASN A O 1
ATOM 1148 N N . TYR A 1 143 ? 8.588 -9.460 2.950 1.00 93.44 143 TYR A N 1
ATOM 1149 C CA . TYR A 1 143 ? 7.846 -10.565 2.344 1.00 93.44 143 TYR A CA 1
ATOM 1150 C C . TYR A 1 143 ? 6.354 -10.230 2.157 1.00 93.44 143 TYR A C 1
ATOM 1152 O O . TYR A 1 143 ? 5.745 -10.586 1.151 1.00 93.44 143 TYR A O 1
ATOM 1160 N N . THR A 1 144 ? 5.780 -9.480 3.102 1.00 92.88 144 THR A N 1
ATOM 1161 C CA . THR A 1 144 ? 4.351 -9.158 3.098 1.00 92.88 144 THR A CA 1
ATOM 1162 C C . THR A 1 144 ? 3.990 -8.034 2.130 1.00 92.88 144 THR A C 1
ATOM 1164 O O . THR A 1 144 ? 2.966 -8.131 1.463 1.00 92.88 144 THR A O 1
ATOM 1167 N N . PHE A 1 145 ? 4.794 -6.969 2.058 1.00 95.12 145 PHE A N 1
ATOM 1168 C CA . PHE A 1 145 ? 4.418 -5.726 1.367 1.00 95.12 145 PHE A CA 1
ATOM 1169 C C . PHE A 1 145 ? 5.378 -5.283 0.264 1.00 95.12 145 PHE A C 1
ATOM 1171 O O . PHE A 1 145 ? 5.011 -4.409 -0.516 1.00 95.12 145 PHE A O 1
ATOM 1178 N N . THR A 1 146 ? 6.589 -5.841 0.181 1.00 95.94 146 THR A N 1
ATOM 1179 C CA . THR A 1 146 ? 7.634 -5.335 -0.719 1.00 95.94 146 THR A CA 1
ATOM 1180 C C . THR A 1 146 ? 7.874 -6.289 -1.886 1.00 95.94 146 THR A C 1
ATOM 1182 O O . THR A 1 146 ? 8.457 -7.360 -1.727 1.00 95.94 146 THR A O 1
ATOM 1185 N N . GLY A 1 147 ? 7.467 -5.873 -3.085 1.00 93.12 147 GLY A N 1
ATOM 1186 C CA . GLY A 1 147 ? 7.869 -6.511 -4.339 1.00 93.12 147 GLY A CA 1
ATOM 1187 C C . GLY A 1 147 ? 9.137 -5.888 -4.920 1.00 93.12 147 GLY A C 1
ATOM 1188 O O . GLY A 1 147 ? 9.688 -4.927 -4.378 1.00 93.12 147 GLY A O 1
ATOM 1189 N N . GLN A 1 148 ? 9.602 -6.418 -6.049 1.00 93.62 148 GLN A N 1
ATOM 1190 C CA . GLN A 1 148 ? 10.706 -5.840 -6.816 1.00 93.62 148 GLN A CA 1
ATOM 1191 C C . GLN A 1 148 ? 10.328 -5.714 -8.286 1.00 93.62 148 GLN A C 1
ATOM 1193 O O . GLN A 1 148 ? 9.846 -6.665 -8.899 1.00 93.62 148 GLN A O 1
ATOM 1198 N N . SER A 1 149 ? 10.570 -4.545 -8.870 1.00 92.00 149 SER A N 1
ATOM 1199 C CA . SER A 1 149 ? 10.537 -4.330 -10.314 1.00 92.00 149 SER A CA 1
ATOM 1200 C C . SER A 1 149 ? 11.949 -4.416 -10.889 1.00 92.00 149 SER A C 1
ATOM 1202 O O . SER A 1 149 ? 12.937 -4.240 -10.171 1.00 92.00 149 SER A O 1
ATOM 1204 N N . SER A 1 150 ? 12.049 -4.692 -12.187 1.00 91.81 150 SER A N 1
ATOM 1205 C CA . SER A 1 150 ? 13.297 -4.638 -12.940 1.00 91.81 150 SER A CA 1
ATOM 1206 C C . SER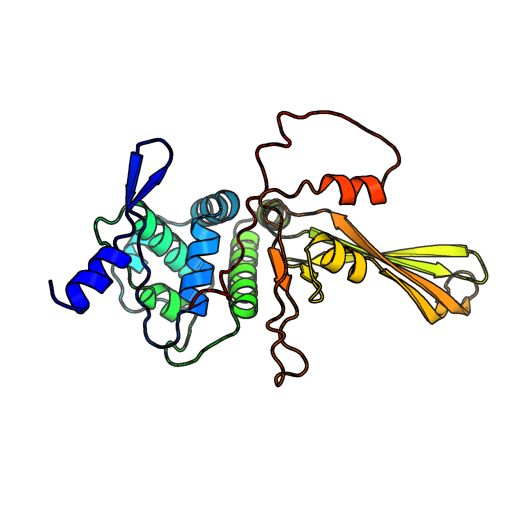 A 1 150 ? 13.147 -3.692 -14.119 1.00 91.81 150 SER A C 1
ATOM 1208 O O . SER A 1 150 ? 12.186 -3.783 -14.879 1.00 91.81 150 SER A O 1
ATOM 1210 N N . ILE A 1 151 ? 14.105 -2.783 -14.273 1.00 92.12 151 ILE A N 1
ATOM 1211 C CA . ILE A 1 151 ? 14.273 -1.992 -15.489 1.00 92.12 151 ILE A CA 1
ATOM 1212 C C . ILE A 1 151 ? 15.523 -2.503 -16.189 1.00 92.12 151 ILE A C 1
ATOM 1214 O O . ILE A 1 151 ? 16.638 -2.302 -15.703 1.00 92.12 151 ILE A O 1
ATOM 1218 N N . LYS A 1 152 ? 15.345 -3.153 -17.336 1.00 92.81 152 LYS A N 1
ATOM 1219 C CA . LYS A 1 152 ? 16.433 -3.699 -18.146 1.00 92.81 152 LYS A CA 1
ATOM 1220 C C . LYS A 1 152 ? 16.724 -2.774 -19.318 1.00 92.81 152 LYS A C 1
ATOM 1222 O O . LYS A 1 152 ? 15.824 -2.427 -20.077 1.00 92.81 152 LYS A O 1
ATOM 1227 N N . TYR A 1 153 ? 17.991 -2.395 -19.464 1.00 94.50 153 TYR A N 1
ATOM 1228 C CA . TYR A 1 153 ? 18.480 -1.648 -20.621 1.00 94.50 153 TYR A CA 1
ATOM 1229 C C . TYR A 1 153 ? 19.269 -2.568 -21.549 1.00 94.50 153 TYR A C 1
ATOM 1231 O O . TYR A 1 153 ? 20.279 -3.128 -21.122 1.00 94.50 153 TYR A O 1
ATOM 1239 N N . THR A 1 154 ? 18.863 -2.670 -22.812 1.00 95.56 154 THR A N 1
ATOM 1240 C CA . THR A 1 154 ? 19.573 -3.427 -23.853 1.00 95.56 154 THR A CA 1
ATOM 1241 C C . THR A 1 154 ? 20.184 -2.461 -24.860 1.00 95.56 154 THR A C 1
ATOM 1243 O O . THR A 1 154 ? 19.484 -1.794 -25.622 1.00 95.56 154 THR A O 1
ATOM 1246 N N . CYS A 1 155 ? 21.513 -2.360 -24.866 1.00 96.12 155 CYS A N 1
ATOM 1247 C CA . CYS A 1 155 ? 22.250 -1.463 -25.758 1.00 96.12 155 CYS A CA 1
ATOM 1248 C C . CYS A 1 155 ? 22.054 -1.850 -27.234 1.00 96.12 155 CYS A C 1
ATOM 1250 O O . CYS A 1 155 ? 22.398 -2.961 -27.625 1.00 96.12 155 CYS A O 1
ATOM 1252 N N . LYS A 1 156 ? 21.610 -0.926 -28.096 1.00 95.50 156 LYS A N 1
ATOM 1253 C CA . LYS A 1 156 ? 21.421 -1.211 -29.534 1.00 95.50 156 LYS A CA 1
ATOM 1254 C C . LYS A 1 156 ? 22.722 -1.361 -30.326 1.00 95.50 156 LYS A C 1
ATOM 1256 O O . LYS A 1 156 ? 22.690 -1.840 -31.453 1.00 95.50 156 LYS A O 1
ATOM 1261 N N . HIS A 1 157 ? 23.854 -0.935 -29.766 1.00 94.44 157 HIS A N 1
ATOM 1262 C CA . HIS A 1 157 ? 25.154 -1.017 -30.435 1.00 94.44 157 HIS A CA 1
ATOM 1263 C C . HIS A 1 157 ? 25.898 -2.328 -30.141 1.00 94.44 157 HIS A C 1
ATOM 1265 O O . HIS A 1 157 ? 26.451 -2.932 -31.053 1.00 94.44 157 HIS A O 1
ATOM 1271 N N . CYS A 1 158 ? 25.951 -2.759 -28.876 1.00 95.06 158 CYS A N 1
ATOM 1272 C CA . CYS A 1 158 ? 26.700 -3.957 -28.462 1.00 95.06 158 CYS A CA 1
ATOM 1273 C C . CYS A 1 158 ? 25.835 -5.069 -27.856 1.00 95.06 158 CYS A C 1
ATOM 1275 O O . CYS A 1 158 ? 26.383 -6.081 -27.430 1.00 95.06 158 CYS A O 1
ATOM 1277 N N . CYS A 1 159 ? 24.517 -4.877 -27.772 1.00 94.88 159 CYS A N 1
ATOM 1278 C CA . CYS A 1 159 ? 23.559 -5.827 -27.200 1.00 94.88 159 CYS A CA 1
ATOM 1279 C C . CYS A 1 159 ? 23.791 -6.181 -25.720 1.00 94.88 159 CYS A C 1
ATOM 1281 O O . CYS A 1 159 ? 23.191 -7.128 -25.225 1.00 94.88 159 CYS A O 1
ATOM 1283 N N . SER A 1 160 ? 24.630 -5.434 -24.989 1.00 95.25 160 SER A N 1
ATOM 1284 C CA . SER A 1 160 ? 24.809 -5.649 -23.551 1.00 95.25 160 SER A CA 1
ATOM 1285 C C . SER A 1 160 ? 23.534 -5.299 -22.789 1.00 95.25 160 SER A C 1
ATOM 1287 O O . SER A 1 160 ? 22.987 -4.208 -22.988 1.00 95.25 160 SER A O 1
ATOM 1289 N N . GLU A 1 161 ? 23.138 -6.172 -21.869 1.00 94.50 161 GLU A N 1
ATOM 1290 C CA . GLU A 1 161 ? 22.012 -5.954 -20.967 1.00 94.50 161 GLU A CA 1
ATOM 1291 C C . GLU A 1 161 ? 22.477 -5.397 -19.618 1.00 94.50 161 GLU A C 1
ATOM 1293 O O . GLU A 1 161 ? 23.572 -5.688 -19.132 1.00 94.50 161 GLU A O 1
ATOM 1298 N N . SER A 1 162 ? 21.659 -4.548 -19.007 1.00 92.25 162 SER A N 1
ATOM 1299 C CA . SER A 1 162 ? 21.925 -3.967 -17.689 1.00 92.25 162 SER A CA 1
ATOM 1300 C C . SER A 1 162 ? 20.615 -3.809 -16.914 1.00 92.25 162 SER A C 1
ATOM 1302 O O . SER A 1 162 ? 19.944 -2.789 -17.084 1.00 92.25 162 SER A O 1
ATOM 1304 N N . PRO A 1 163 ? 20.217 -4.810 -16.104 1.00 92.50 163 PRO A N 1
ATOM 1305 C CA . PRO A 1 163 ? 19.031 -4.727 -15.260 1.00 92.50 163 PRO A CA 1
ATOM 1306 C C . PRO A 1 163 ? 19.295 -3.928 -13.979 1.00 92.50 163 PRO A C 1
ATOM 1308 O O . PRO A 1 163 ? 20.337 -4.073 -13.337 1.00 92.50 163 PRO A O 1
ATOM 1311 N N . VAL A 1 164 ? 18.324 -3.105 -13.590 1.00 93.50 164 VAL A N 1
ATOM 1312 C CA . VAL A 1 164 ? 18.280 -2.374 -12.320 1.00 93.50 164 VAL A CA 1
ATOM 1313 C C . VAL A 1 164 ? 17.033 -2.805 -11.562 1.00 93.50 164 VAL A C 1
ATOM 1315 O O . VAL A 1 164 ? 15.922 -2.623 -12.055 1.00 93.50 164 VAL A O 1
ATOM 1318 N N . TYR A 1 165 ? 17.214 -3.343 -10.358 1.00 95.00 165 TYR A N 1
ATOM 1319 C CA . TYR A 1 165 ? 16.115 -3.795 -9.506 1.00 95.00 165 TYR A CA 1
ATOM 1320 C C . TYR A 1 165 ? 15.732 -2.716 -8.498 1.00 95.00 165 TYR A C 1
ATOM 1322 O O . TYR A 1 165 ? 16.606 -2.151 -7.839 1.00 95.00 165 TYR A O 1
ATOM 1330 N N . THR A 1 166 ? 14.438 -2.427 -8.373 1.00 94.81 166 THR A N 1
ATOM 1331 C CA . THR A 1 166 ? 13.917 -1.405 -7.452 1.00 94.81 166 THR A CA 1
ATOM 1332 C C . THR A 1 166 ? 12.765 -1.983 -6.630 1.00 94.81 166 THR A C 1
ATOM 1334 O O . THR A 1 166 ? 11.870 -2.602 -7.207 1.00 94.81 166 THR A O 1
ATOM 1337 N N . PRO A 1 167 ? 12.767 -1.833 -5.294 1.00 95.88 167 PRO A N 1
ATOM 1338 C CA . PRO A 1 167 ? 11.648 -2.276 -4.474 1.00 95.88 167 PRO A CA 1
ATOM 1339 C C . PRO A 1 167 ? 10.411 -1.402 -4.710 1.00 95.88 167 PRO A C 1
ATOM 1341 O O . PRO A 1 167 ? 10.531 -0.206 -4.976 1.00 95.88 167 PRO A O 1
ATOM 1344 N N . PHE A 1 168 ? 9.227 -1.985 -4.555 1.00 94.75 168 PHE A N 1
ATOM 1345 C CA . PHE A 1 168 ? 7.958 -1.258 -4.553 1.00 94.75 168 PHE A CA 1
ATOM 1346 C C . PHE A 1 168 ? 7.028 -1.804 -3.465 1.00 94.75 168 PHE A C 1
ATOM 1348 O O . PHE A 1 168 ? 7.104 -2.985 -3.126 1.00 94.75 168 PHE A O 1
ATOM 1355 N N . THR A 1 169 ? 6.128 -0.961 -2.954 1.00 94.00 169 THR A N 1
ATOM 1356 C CA . THR A 1 169 ? 5.023 -1.378 -2.069 1.00 94.00 169 THR A CA 1
ATOM 1357 C C . THR A 1 169 ? 3.650 -1.264 -2.733 1.00 94.00 169 THR A C 1
ATOM 1359 O O . THR A 1 169 ? 2.673 -1.848 -2.262 1.00 94.00 169 THR A O 1
ATOM 1362 N N . ASP A 1 170 ? 3.582 -0.558 -3.861 1.00 91.94 170 ASP A N 1
ATOM 1363 C CA . ASP A 1 170 ? 2.434 -0.492 -4.751 1.00 91.94 170 ASP A CA 1
ATOM 1364 C C . ASP A 1 170 ? 2.877 -0.406 -6.217 1.00 91.94 170 ASP A C 1
ATOM 1366 O O . ASP A 1 170 ? 3.975 0.058 -6.531 1.00 91.94 170 ASP A O 1
ATOM 1370 N N . VAL A 1 171 ? 2.016 -0.878 -7.117 1.00 90.56 171 VAL A N 1
ATOM 1371 C CA . VAL A 1 171 ? 2.238 -0.853 -8.564 1.00 90.56 171 VAL A CA 1
ATOM 1372 C C . VAL A 1 171 ? 1.268 0.131 -9.204 1.00 90.56 171 VAL A C 1
ATOM 1374 O O . VAL A 1 171 ? 0.051 -0.066 -9.164 1.00 90.56 171 VAL A O 1
ATOM 1377 N N . MET A 1 172 ? 1.810 1.181 -9.818 1.00 90.50 172 MET A N 1
ATOM 1378 C CA . MET A 1 172 ? 1.026 2.179 -10.542 1.00 90.50 172 MET A CA 1
ATOM 1379 C C . MET A 1 172 ? 0.610 1.638 -11.913 1.00 90.50 172 MET A C 1
ATOM 1381 O O . MET A 1 172 ? 1.443 1.173 -12.689 1.00 90.50 172 MET A O 1
ATOM 1385 N N . LEU A 1 173 ? -0.683 1.707 -12.215 1.00 90.88 173 LEU A N 1
ATOM 1386 C CA . LEU A 1 173 ? -1.270 1.216 -13.455 1.00 90.88 173 LEU A CA 1
ATOM 1387 C C . LEU A 1 173 ? -1.900 2.369 -14.249 1.00 90.88 173 LEU A C 1
ATOM 1389 O O . LEU A 1 173 ? -2.822 3.023 -13.742 1.00 90.88 173 LEU A O 1
ATOM 1393 N N . PRO A 1 174 ? -1.490 2.580 -15.512 1.00 90.75 174 PRO A N 1
ATOM 1394 C CA . PRO A 1 174 ? -2.196 3.466 -16.427 1.00 90.75 174 PRO A CA 1
ATOM 1395 C C . PRO A 1 174 ? -3.656 3.032 -16.596 1.00 90.75 174 PRO A C 1
ATOM 1397 O O . PRO A 1 174 ? -3.965 1.840 -16.636 1.00 90.75 174 PRO A O 1
ATOM 1400 N N . VAL A 1 175 ? -4.574 3.991 -16.720 1.00 92.50 175 VAL A N 1
ATOM 1401 C CA . VAL A 1 175 ? -5.994 3.685 -16.947 1.00 92.50 175 VAL A CA 1
ATOM 1402 C C . VAL A 1 175 ? -6.204 3.159 -18.370 1.00 92.50 175 VAL A C 1
ATOM 1404 O O . VAL A 1 175 ? -5.915 3.849 -19.346 1.00 92.50 175 VAL A O 1
ATOM 1407 N N . ALA A 1 176 ? -6.749 1.947 -18.472 1.00 90.25 176 ALA A N 1
ATOM 1408 C CA . ALA A 1 176 ? -7.130 1.273 -19.711 1.00 90.25 176 ALA A CA 1
ATOM 1409 C C . ALA A 1 176 ? -8.393 0.409 -19.471 1.00 90.25 176 ALA A C 1
ATOM 1411 O O . ALA A 1 176 ? -8.810 0.265 -18.327 1.00 90.25 176 ALA A O 1
ATOM 1412 N N . PRO A 1 177 ? -9.045 -0.164 -20.501 1.00 90.50 177 PRO A N 1
ATOM 1413 C CA . PRO A 1 177 ? -10.350 -0.827 -20.341 1.00 90.50 177 PRO A CA 1
ATOM 1414 C C . PRO A 1 177 ? -10.390 -2.029 -19.378 1.00 90.50 177 PRO A C 1
ATOM 1416 O O . PRO A 1 177 ? -11.451 -2.358 -18.836 1.00 90.50 177 PRO A O 1
ATOM 1419 N N . ASP A 1 178 ? -9.260 -2.699 -19.157 1.00 89.69 178 ASP A N 1
ATOM 1420 C CA . ASP A 1 178 ? -9.141 -3.878 -18.301 1.00 89.69 178 ASP A CA 1
ATOM 1421 C C . ASP A 1 178 ? -7.736 -4.003 -17.692 1.00 89.69 178 ASP A C 1
ATOM 1423 O O . ASP A 1 178 ? -6.776 -3.417 -18.195 1.00 89.69 178 ASP A O 1
ATOM 1427 N N . PHE A 1 179 ? -7.626 -4.792 -16.619 1.00 85.94 179 PHE A N 1
ATOM 1428 C CA . PHE A 1 179 ? -6.381 -5.018 -15.885 1.00 85.94 179 PHE A CA 1
ATOM 1429 C C . PHE A 1 179 ? -5.216 -5.457 -16.780 1.00 85.94 179 PHE A C 1
ATOM 1431 O O . PHE A 1 179 ? -4.112 -4.945 -16.616 1.00 85.94 179 PHE A O 1
ATOM 1438 N N . PHE A 1 180 ? -5.431 -6.386 -17.714 1.00 85.50 180 PHE A N 1
ATOM 1439 C CA . PHE A 1 180 ? -4.343 -6.913 -18.539 1.00 85.50 180 PHE A CA 1
ATOM 1440 C C . PHE A 1 180 ? -3.828 -5.845 -19.496 1.00 85.50 180 PHE A C 1
ATOM 1442 O O . PHE A 1 180 ? -2.619 -5.714 -19.667 1.00 85.50 180 PHE A O 1
ATOM 1449 N N . THR A 1 181 ? -4.723 -5.027 -20.051 1.00 87.25 181 THR A N 1
ATOM 1450 C CA . THR A 1 181 ? -4.328 -3.875 -20.866 1.00 87.25 181 THR A CA 1
ATOM 1451 C C . THR A 1 181 ? -3.596 -2.819 -20.031 1.00 87.25 181 THR A C 1
ATOM 1453 O O . THR A 1 181 ? -2.569 -2.307 -20.475 1.00 87.25 181 THR A O 1
ATOM 1456 N N . CYS A 1 182 ? -4.064 -2.516 -18.813 1.00 88.75 182 CYS A N 1
ATOM 1457 C CA . CYS A 1 182 ? -3.362 -1.622 -17.883 1.00 88.75 182 CYS A CA 1
ATOM 1458 C C . CYS A 1 182 ? -1.942 -2.125 -17.591 1.00 88.75 182 CYS A C 1
ATOM 1460 O O . CYS A 1 182 ? -0.969 -1.380 -17.697 1.00 88.75 182 CYS A O 1
ATOM 1462 N N . PHE A 1 183 ? -1.829 -3.408 -17.248 1.00 86.31 183 PHE A N 1
ATOM 1463 C CA . PHE A 1 183 ? -0.565 -4.043 -16.918 1.00 86.31 183 PHE A CA 1
ATOM 1464 C C . PHE A 1 183 ? 0.374 -4.060 -18.127 1.00 86.31 183 PHE A C 1
ATOM 1466 O O . PHE A 1 183 ? 1.518 -3.649 -17.996 1.00 86.31 183 PHE A O 1
ATOM 1473 N N . ALA A 1 184 ? -0.107 -4.436 -19.316 1.00 84.94 184 ALA A N 1
ATOM 1474 C CA . ALA A 1 184 ? 0.685 -4.450 -20.548 1.00 84.94 184 ALA A CA 1
ATOM 1475 C C . ALA A 1 184 ? 1.217 -3.061 -20.940 1.00 84.94 184 ALA A C 1
ATOM 1477 O O . ALA A 1 184 ? 2.331 -2.950 -21.442 1.00 84.94 184 ALA A O 1
ATOM 1478 N N . GLN A 1 185 ? 0.447 -1.995 -20.699 1.00 86.00 185 GLN A N 1
ATOM 1479 C CA . GLN A 1 185 ? 0.921 -0.624 -20.918 1.00 86.00 185 GLN A CA 1
ATOM 1480 C C . GLN A 1 185 ? 2.018 -0.218 -19.931 1.00 86.00 185 GLN A C 1
ATOM 1482 O O . GLN A 1 185 ? 2.907 0.549 -20.296 1.00 86.00 185 GLN A O 1
ATOM 1487 N N . MET A 1 186 ? 1.962 -0.728 -18.699 1.00 85.88 186 MET A N 1
ATOM 1488 C CA . MET A 1 186 ? 3.026 -0.545 -17.718 1.00 85.88 186 MET A CA 1
ATOM 1489 C C . MET A 1 186 ? 4.280 -1.340 -18.114 1.00 85.88 186 MET A C 1
ATOM 1491 O O . MET A 1 186 ? 5.370 -0.774 -18.149 1.00 85.88 186 MET A O 1
ATOM 1495 N N . VAL A 1 187 ? 4.141 -2.630 -18.448 1.00 80.81 187 VAL A N 1
ATOM 1496 C CA . VAL A 1 187 ? 5.251 -3.504 -18.876 1.00 80.81 187 VAL A CA 1
ATOM 1497 C C . VAL A 1 187 ? 5.562 -3.338 -20.368 1.00 80.81 187 VAL A C 1
ATOM 1499 O O . VAL A 1 187 ? 5.450 -4.253 -21.177 1.00 80.81 187 VAL A O 1
ATOM 1502 N N . GLY A 1 188 ? 5.911 -2.114 -20.756 1.00 70.94 188 GLY A N 1
ATOM 1503 C CA . GLY A 1 188 ? 6.268 -1.774 -22.129 1.00 70.94 188 GLY A CA 1
ATOM 1504 C C . GLY A 1 188 ? 7.774 -1.813 -22.380 1.00 70.94 188 GLY A C 1
ATOM 1505 O O . GLY A 1 188 ? 8.575 -1.442 -21.520 1.00 70.94 188 GLY A O 1
ATOM 1506 N N . GLN A 1 189 ? 8.154 -2.183 -23.603 1.00 80.44 189 GLN A N 1
ATOM 1507 C CA . GLN A 1 189 ? 9.490 -1.937 -24.137 1.00 80.44 189 GLN A CA 1
ATOM 1508 C C . GLN A 1 189 ? 9.474 -0.642 -24.953 1.00 80.44 189 GLN A C 1
ATOM 1510 O O . GLN A 1 189 ? 8.658 -0.480 -25.862 1.00 80.44 189 GLN A O 1
ATOM 1515 N N . TYR A 1 190 ? 10.387 0.277 -24.660 1.00 86.88 190 TYR A N 1
ATOM 1516 C CA . TYR A 1 190 ? 10.528 1.524 -25.405 1.00 86.88 190 TYR A CA 1
ATOM 1517 C C . TYR A 1 190 ? 11.990 1.834 -25.689 1.00 86.88 190 TYR A C 1
ATOM 1519 O O . TYR A 1 190 ? 12.881 1.587 -24.880 1.00 86.88 190 TYR A O 1
ATOM 1527 N N . GLN A 1 191 ? 12.246 2.397 -26.865 1.00 92.50 191 GLN A N 1
ATOM 1528 C CA . GLN A 1 191 ? 13.588 2.820 -27.230 1.00 92.50 191 GLN A CA 1
ATOM 1529 C C . GLN A 1 191 ? 13.888 4.184 -26.606 1.00 92.50 191 GLN A C 1
ATOM 1531 O O . GLN A 1 191 ? 13.149 5.147 -26.811 1.00 92.50 191 GLN A O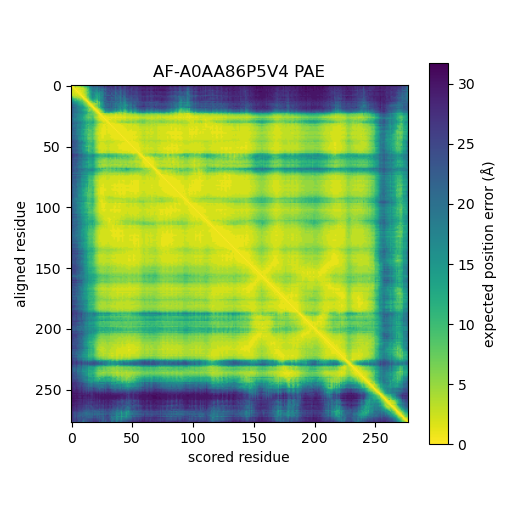 1
ATOM 1536 N N . ILE A 1 192 ? 15.014 4.283 -25.910 1.00 93.25 192 ILE A N 1
ATOM 1537 C CA . ILE A 1 192 ? 15.532 5.530 -25.355 1.00 93.25 192 ILE A CA 1
ATOM 1538 C C . ILE A 1 192 ? 16.788 5.982 -26.098 1.00 93.25 192 ILE A C 1
ATOM 1540 O O . ILE A 1 192 ? 17.594 5.172 -26.561 1.00 93.25 192 ILE A O 1
ATOM 1544 N N . SER A 1 193 ? 16.969 7.297 -26.204 1.00 93.69 193 SER A N 1
ATOM 1545 C CA . SER A 1 193 ? 18.190 7.927 -26.714 1.00 93.69 193 SER A CA 1
ATOM 1546 C C . SER A 1 193 ? 19.053 8.448 -25.568 1.00 93.69 193 SER A C 1
ATOM 1548 O O . SER A 1 193 ? 18.520 8.922 -24.568 1.00 93.69 193 SER A O 1
ATOM 1550 N N . GLY A 1 194 ? 20.377 8.447 -25.736 1.00 92.38 194 GLY A N 1
ATOM 1551 C CA . GLY A 1 194 ? 21.294 9.018 -24.743 1.00 92.38 194 GLY A CA 1
ATOM 1552 C C . GLY A 1 194 ? 21.623 8.075 -23.583 1.00 92.38 194 GLY A C 1
ATOM 1553 O O . GLY A 1 194 ? 22.113 8.523 -22.549 1.00 92.38 194 GLY A O 1
ATOM 1554 N N . TYR A 1 195 ? 21.398 6.770 -23.745 1.00 93.00 195 TYR A N 1
ATOM 1555 C CA . TYR A 1 195 ? 21.854 5.768 -22.788 1.00 93.00 195 TYR A CA 1
ATOM 1556 C C . TYR A 1 195 ? 23.386 5.678 -22.817 1.00 93.00 195 TYR A C 1
ATOM 1558 O O . TYR A 1 195 ? 23.982 5.437 -23.870 1.00 93.00 195 TYR A O 1
ATOM 1566 N N . LYS A 1 196 ? 24.041 5.870 -21.666 1.00 94.81 196 LYS A N 1
ATOM 1567 C CA . LYS A 1 196 ? 25.498 5.725 -21.534 1.00 94.81 196 LYS A CA 1
ATOM 1568 C C . LYS A 1 196 ? 25.850 4.261 -21.277 1.00 94.81 196 LYS A C 1
ATOM 1570 O O . LYS A 1 196 ? 25.863 3.812 -20.134 1.00 94.81 196 LYS A O 1
ATOM 1575 N N . CYS A 1 197 ? 26.156 3.526 -22.343 1.00 93.81 197 CYS A N 1
ATOM 1576 C CA . CYS A 1 197 ? 26.541 2.122 -22.240 1.00 93.81 197 CYS A CA 1
ATOM 1577 C C . CYS A 1 197 ? 27.923 1.984 -21.582 1.00 93.81 197 CYS A C 1
ATOM 1579 O O . CYS A 1 197 ? 28.892 2.596 -22.032 1.00 93.81 197 CYS A O 1
ATOM 1581 N N . THR A 1 198 ? 28.026 1.148 -20.548 1.00 93.31 198 THR A N 1
ATOM 1582 C CA . THR A 1 198 ? 29.282 0.876 -19.828 1.00 93.31 198 THR A CA 1
ATOM 1583 C C . THR A 1 198 ? 30.293 0.105 -20.677 1.00 93.31 198 THR A C 1
ATOM 1585 O O . THR A 1 198 ? 31.488 0.355 -20.560 1.00 93.31 198 THR A O 1
ATOM 1588 N N . GLN A 1 199 ? 29.824 -0.773 -21.571 1.00 93.81 199 GLN A N 1
ATOM 1589 C CA . GLN A 1 199 ? 30.672 -1.567 -22.470 1.00 93.81 199 GLN A CA 1
ATOM 1590 C C . GLN A 1 199 ? 31.189 -0.748 -23.660 1.00 93.81 199 GLN A C 1
ATOM 1592 O O . GLN A 1 199 ? 32.373 -0.789 -23.975 1.00 93.81 199 GLN A O 1
ATOM 1597 N N . CYS A 1 200 ? 30.323 0.035 -24.314 1.00 92.69 200 CYS A N 1
ATOM 1598 C CA . CYS A 1 200 ? 30.739 0.888 -25.433 1.00 92.69 200 CYS A CA 1
ATOM 1599 C C . CYS A 1 200 ? 31.436 2.180 -24.980 1.00 92.69 200 CYS A C 1
ATOM 1601 O O . CYS A 1 200 ? 32.072 2.844 -25.793 1.00 92.69 200 CYS A O 1
ATOM 1603 N N . ASN A 1 201 ? 31.248 2.578 -23.717 1.00 94.38 201 ASN A N 1
ATOM 1604 C CA . ASN A 1 201 ? 31.699 3.846 -23.142 1.00 94.38 201 ASN A CA 1
ATOM 1605 C C . ASN A 1 201 ? 31.287 5.093 -23.959 1.00 94.38 201 ASN A C 1
ATOM 1607 O O . ASN A 1 201 ? 32.019 6.079 -24.041 1.00 94.38 201 ASN A O 1
ATOM 1611 N N . GLN A 1 202 ? 30.099 5.057 -24.567 1.00 92.94 202 GLN A N 1
ATOM 1612 C CA . GLN A 1 202 ? 29.538 6.149 -25.368 1.00 92.94 202 GLN A CA 1
ATOM 1613 C C . GLN A 1 202 ? 28.019 6.239 -25.191 1.00 92.94 202 GLN A C 1
ATOM 1615 O O . GLN A 1 202 ? 27.372 5.281 -24.756 1.00 92.94 202 GLN A O 1
ATOM 1620 N N . LEU A 1 203 ? 27.457 7.400 -25.535 1.00 95.94 203 LEU A N 1
ATOM 1621 C CA . LEU A 1 203 ? 26.011 7.594 -25.599 1.00 95.94 203 LEU A CA 1
ATOM 1622 C C . LEU A 1 203 ? 25.454 6.879 -26.829 1.00 95.94 203 LEU A C 1
ATOM 1624 O O . LEU A 1 203 ? 25.977 7.018 -27.932 1.00 95.94 203 LEU A O 1
ATOM 1628 N N . THR A 1 204 ? 24.392 6.110 -26.636 1.00 94.69 204 THR A N 1
ATOM 1629 C CA . THR A 1 204 ? 23.768 5.318 -27.694 1.00 94.69 204 THR A CA 1
ATOM 1630 C C . THR A 1 204 ? 22.265 5.175 -27.456 1.00 94.69 204 THR A C 1
ATOM 1632 O O . THR A 1 204 ? 21.714 5.727 -26.498 1.00 94.69 204 THR A O 1
ATOM 1635 N N . PHE A 1 205 ? 21.592 4.471 -28.361 1.00 96.25 205 PHE A N 1
ATOM 1636 C CA . PHE A 1 205 ? 20.215 4.038 -28.170 1.00 96.25 205 PHE A CA 1
ATOM 1637 C C . PHE A 1 205 ? 20.184 2.739 -27.363 1.00 96.25 205 PHE A C 1
ATOM 1639 O O . PHE A 1 205 ? 21.061 1.883 -27.506 1.00 96.25 205 PHE A O 1
ATOM 1646 N N . ALA A 1 206 ? 19.158 2.574 -26.540 1.00 96.31 206 ALA A N 1
ATOM 1647 C CA . ALA A 1 206 ? 18.891 1.327 -25.838 1.00 96.31 206 ALA A CA 1
ATOM 1648 C C . ALA A 1 206 ? 17.397 1.027 -25.854 1.00 96.31 206 ALA A C 1
ATOM 1650 O O . ALA A 1 206 ? 16.588 1.953 -25.884 1.00 96.31 206 ALA A O 1
ATOM 1651 N N . ASP A 1 207 ? 17.039 -0.250 -25.816 1.00 94.25 207 ASP A N 1
ATOM 1652 C CA . ASP A 1 207 ? 15.697 -0.634 -25.396 1.00 94.25 207 ASP A CA 1
ATOM 1653 C C . ASP A 1 207 ? 15.639 -0.608 -23.876 1.00 94.25 207 ASP A C 1
ATOM 1655 O O . ASP A 1 207 ? 16.520 -1.161 -23.220 1.00 94.25 207 ASP A O 1
ATOM 1659 N N . GLN A 1 208 ? 14.617 0.031 -23.330 1.00 92.88 208 GLN A N 1
ATOM 1660 C CA . GLN A 1 208 ? 14.277 -0.014 -21.921 1.00 92.88 208 GLN A CA 1
ATOM 1661 C C . GLN A 1 208 ? 13.015 -0.859 -21.761 1.00 92.88 208 GLN A C 1
ATOM 1663 O O . GLN A 1 208 ? 12.014 -0.608 -22.427 1.00 92.88 208 GLN A O 1
ATOM 1668 N N . GLU A 1 209 ? 13.077 -1.852 -20.885 1.00 90.38 209 GLU A N 1
ATOM 1669 C CA . GLU A 1 209 ? 11.980 -2.767 -20.578 1.00 90.38 209 GLU A CA 1
ATOM 1670 C C . GLU A 1 209 ? 11.717 -2.726 -19.071 1.00 90.38 209 GLU A C 1
ATOM 1672 O O . GLU A 1 209 ? 12.644 -2.913 -18.279 1.00 90.38 209 GLU A O 1
ATOM 1677 N N . LEU A 1 210 ? 10.471 -2.450 -18.681 1.00 88.06 210 LEU A N 1
ATOM 1678 C CA . LEU A 1 210 ? 10.014 -2.548 -17.295 1.00 88.06 210 LEU A CA 1
ATOM 1679 C C . LEU A 1 210 ? 9.302 -3.888 -17.092 1.00 88.06 210 LEU A C 1
ATOM 1681 O O . LEU A 1 210 ? 8.356 -4.202 -17.810 1.00 88.06 210 LEU A O 1
ATOM 1685 N N . SER A 1 211 ? 9.704 -4.639 -16.072 1.00 85.50 211 SER A N 1
ATOM 1686 C CA . SER A 1 211 ? 9.034 -5.868 -15.652 1.00 85.50 211 SER A CA 1
ATOM 1687 C C . SER A 1 211 ? 8.870 -5.927 -14.133 1.00 85.50 211 SER A C 1
ATOM 1689 O O . SER A 1 211 ? 9.519 -5.199 -13.375 1.00 85.50 211 SER A O 1
ATOM 1691 N N . ILE A 1 212 ? 7.978 -6.802 -13.669 1.00 86.25 212 ILE A N 1
ATOM 1692 C CA . ILE A 1 212 ? 7.889 -7.174 -12.256 1.00 86.25 212 ILE A CA 1
ATOM 1693 C C . ILE A 1 212 ? 8.795 -8.389 -12.054 1.00 86.25 212 ILE A C 1
ATOM 1695 O O . ILE A 1 212 ? 8.631 -9.407 -12.722 1.00 86.25 212 ILE A O 1
ATOM 1699 N N . TYR A 1 213 ? 9.776 -8.263 -11.165 1.00 87.50 213 TYR A N 1
ATOM 1700 C CA . TYR A 1 213 ? 10.746 -9.313 -10.854 1.00 87.50 213 TYR A CA 1
ATOM 1701 C C . TYR A 1 213 ? 10.246 -10.236 -9.738 1.00 87.50 213 TYR A C 1
ATOM 1703 O O . TYR A 1 213 ? 10.388 -11.453 -9.823 1.00 87.50 213 TYR A O 1
ATOM 1711 N N . SER A 1 214 ? 9.623 -9.667 -8.704 1.00 87.69 214 SER A N 1
ATOM 1712 C CA . SER A 1 214 ? 8.960 -10.422 -7.641 1.00 87.69 214 SER A CA 1
ATOM 1713 C C . SER A 1 214 ? 7.744 -9.674 -7.103 1.00 87.69 214 SER A C 1
ATOM 1715 O O . SER A 1 214 ? 7.699 -8.440 -7.114 1.00 87.69 214 SER A O 1
ATOM 1717 N N . VAL A 1 215 ? 6.757 -10.429 -6.620 1.00 87.94 215 VAL A N 1
ATOM 1718 C CA . VAL A 1 215 ? 5.544 -9.896 -5.991 1.00 87.94 215 VAL A CA 1
ATOM 1719 C C . VAL A 1 215 ? 5.545 -10.186 -4.486 1.00 87.94 215 VAL A C 1
ATOM 1721 O O . VAL A 1 215 ? 6.095 -11.210 -4.076 1.00 87.94 215 VAL A O 1
ATOM 1724 N N . PRO A 1 216 ? 4.962 -9.300 -3.661 1.00 90.44 216 PRO A N 1
ATOM 1725 C CA . PRO A 1 216 ? 4.760 -9.550 -2.238 1.00 90.44 216 PRO A CA 1
ATOM 1726 C C . PRO A 1 216 ? 3.505 -10.402 -1.987 1.00 90.44 216 PRO A C 1
ATOM 1728 O O . PRO A 1 216 ? 2.649 -10.520 -2.867 1.00 90.44 216 PRO A O 1
ATOM 1731 N N . ASP A 1 217 ? 3.346 -10.926 -0.767 1.00 87.31 217 ASP A N 1
ATOM 1732 C CA . ASP A 1 217 ? 2.118 -11.636 -0.362 1.00 87.31 217 ASP A CA 1
ATOM 1733 C C . ASP A 1 217 ? 0.861 -10.754 -0.473 1.00 87.31 217 ASP A C 1
ATOM 1735 O O . ASP A 1 217 ? -0.229 -11.241 -0.786 1.00 87.31 217 ASP A O 1
ATOM 1739 N N . LEU A 1 218 ? 1.003 -9.455 -0.188 1.00 87.12 218 LEU A N 1
ATOM 1740 C CA . LEU A 1 218 ? -0.044 -8.454 -0.336 1.00 87.12 218 LEU A CA 1
ATOM 1741 C C . LEU A 1 218 ? 0.361 -7.407 -1.373 1.00 87.12 218 LEU A C 1
ATOM 1743 O O . LEU A 1 218 ? 1.009 -6.408 -1.067 1.00 87.12 218 LEU A O 1
ATOM 1747 N N . LEU A 1 219 ? -0.060 -7.641 -2.615 1.00 88.69 219 LEU A N 1
ATOM 1748 C CA . LEU A 1 219 ? 0.165 -6.732 -3.733 1.00 88.69 219 LEU A CA 1
ATOM 1749 C C . LEU A 1 219 ? -0.935 -5.668 -3.827 1.00 88.69 219 LEU A C 1
ATOM 1751 O O . LEU A 1 219 ? -2.121 -5.985 -3.941 1.00 88.69 219 LEU A O 1
ATOM 1755 N N . CYS A 1 220 ? -0.528 -4.400 -3.846 1.00 89.56 220 CYS A N 1
ATOM 1756 C CA . CYS A 1 220 ? -1.413 -3.262 -4.071 1.00 89.56 220 CYS A CA 1
ATOM 1757 C C . CYS A 1 220 ? -1.218 -2.693 -5.482 1.00 89.56 220 CYS A C 1
ATOM 1759 O O . CYS A 1 220 ? -0.096 -2.399 -5.891 1.00 89.56 220 CYS A O 1
ATOM 1761 N N . PHE A 1 221 ? -2.321 -2.500 -6.209 1.00 89.94 221 PHE A N 1
ATOM 1762 C CA . PHE A 1 221 ? -2.334 -1.787 -7.486 1.00 89.94 221 PHE A CA 1
ATOM 1763 C C . PHE A 1 221 ? -3.017 -0.432 -7.328 1.00 89.94 221 PHE A C 1
ATOM 1765 O O . PHE A 1 221 ? -4.142 -0.352 -6.829 1.00 89.94 221 PHE A O 1
ATOM 1772 N N . THR A 1 222 ? -2.371 0.610 -7.834 1.00 89.94 222 THR A N 1
ATOM 1773 C CA . THR A 1 222 ? -2.873 1.980 -7.819 1.00 89.94 222 THR A CA 1
ATOM 1774 C C . THR A 1 222 ? -3.190 2.415 -9.245 1.00 89.94 222 THR A C 1
ATOM 1776 O O . THR A 1 222 ? -2.300 2.520 -10.081 1.00 89.94 222 THR A O 1
ATOM 1779 N N . LEU A 1 223 ? -4.457 2.698 -9.553 1.00 91.19 223 LEU A N 1
ATOM 1780 C CA . LEU A 1 223 ? -4.825 3.240 -10.865 1.00 91.19 223 LEU A CA 1
ATOM 1781 C C . LEU A 1 223 ? -4.482 4.730 -10.961 1.00 91.19 223 LEU A C 1
ATOM 1783 O O . LEU A 1 223 ? -4.963 5.531 -10.159 1.00 91.19 223 LEU A O 1
ATOM 1787 N N . GLU A 1 224 ? -3.759 5.119 -12.009 1.00 90.94 224 GLU A N 1
ATOM 1788 C CA . GLU A 1 224 ? -3.384 6.506 -12.320 1.00 90.94 224 GLU A CA 1
ATOM 1789 C C . GLU A 1 224 ? -4.560 7.320 -12.890 1.00 90.94 224 GLU A C 1
ATOM 1791 O O . GLU A 1 224 ? -4.537 7.814 -14.021 1.00 90.94 224 GLU A O 1
ATOM 1796 N N . ARG A 1 225 ? -5.638 7.449 -12.110 1.00 89.50 225 ARG A N 1
ATOM 1797 C CA . ARG A 1 225 ? -6.834 8.197 -12.526 1.00 89.50 225 ARG A CA 1
ATOM 1798 C C . ARG A 1 225 ? -6.619 9.701 -12.514 1.00 89.50 225 ARG A C 1
ATOM 1800 O O . ARG A 1 225 ? -7.243 10.396 -13.307 1.00 89.50 225 ARG A O 1
ATOM 1807 N N . PHE A 1 226 ? -5.760 10.212 -11.641 1.00 83.94 226 PHE A N 1
ATOM 1808 C CA . PHE A 1 226 ? -5.512 11.645 -11.529 1.00 83.94 226 PHE A CA 1
ATOM 1809 C C . PHE A 1 226 ? -4.290 12.038 -12.351 1.00 83.94 226 PHE A C 1
ATOM 1811 O O . PHE A 1 226 ? -3.169 11.640 -12.049 1.00 83.94 226 PHE A O 1
ATOM 1818 N N . LYS A 1 227 ? -4.505 12.853 -13.387 1.00 75.25 227 LYS A N 1
ATOM 1819 C CA . LYS A 1 227 ? -3.432 13.419 -14.212 1.00 75.25 227 LYS A CA 1
ATOM 1820 C C . LYS A 1 227 ? -3.324 14.918 -13.944 1.00 75.25 227 LYS A C 1
ATOM 1822 O O . LYS A 1 227 ? -4.320 15.642 -14.008 1.00 75.25 227 LYS A O 1
ATOM 1827 N N . ASN A 1 228 ? -2.108 15.383 -13.642 1.00 65.94 228 ASN A N 1
ATOM 1828 C CA . ASN A 1 228 ? -1.768 16.795 -13.415 1.00 65.94 228 ASN A CA 1
ATOM 1829 C C . ASN A 1 228 ? -2.672 17.524 -12.397 1.00 65.94 228 ASN A C 1
ATOM 1831 O O . ASN A 1 228 ? -2.949 18.708 -12.569 1.00 65.94 228 ASN A O 1
ATOM 1835 N N . LEU A 1 229 ? -3.158 16.818 -11.365 1.00 65.81 229 LEU A N 1
ATOM 1836 C CA . LEU A 1 229 ? -3.987 17.354 -10.266 1.00 65.81 229 LEU A CA 1
ATOM 1837 C C . LEU A 1 229 ? -5.315 18.027 -10.685 1.00 65.81 229 LEU A C 1
ATOM 1839 O O . LEU A 1 229 ? -6.005 18.590 -9.841 1.00 65.81 229 LEU A O 1
ATOM 1843 N N . MET A 1 230 ? -5.691 17.977 -11.967 1.00 65.00 230 MET A N 1
ATOM 1844 C CA . MET A 1 230 ? -6.847 18.709 -12.510 1.00 65.00 230 MET A CA 1
ATOM 1845 C C . MET A 1 230 ? -7.862 17.798 -13.205 1.00 65.00 230 MET A C 1
ATOM 1847 O O . MET A 1 230 ? -9.030 18.162 -13.310 1.00 65.00 230 MET A O 1
ATOM 1851 N N . TYR A 1 231 ? -7.433 16.630 -13.691 1.00 77.88 231 TYR A N 1
ATOM 1852 C CA . TYR A 1 231 ? -8.287 15.716 -14.444 1.00 77.88 231 TYR A CA 1
ATOM 1853 C C . TYR A 1 231 ? -8.353 14.347 -13.774 1.00 77.88 231 TYR A C 1
ATOM 1855 O O . TYR A 1 231 ? -7.317 13.721 -13.539 1.00 77.88 231 TYR A O 1
ATOM 1863 N N . GLN A 1 232 ? -9.578 13.888 -13.520 1.00 84.38 232 GLN A N 1
ATOM 1864 C CA . GLN A 1 232 ? -9.870 12.533 -13.076 1.00 84.38 232 GLN A CA 1
ATOM 1865 C C . GLN A 1 232 ? -10.397 11.709 -14.253 1.00 84.38 232 GLN A C 1
ATOM 1867 O O . GLN A 1 232 ? -11.430 12.026 -14.841 1.00 84.38 232 GLN A O 1
ATOM 1872 N N . ASP A 1 233 ? -9.702 10.622 -14.568 1.00 84.62 233 ASP A N 1
ATOM 1873 C CA . ASP A 1 233 ? -10.154 9.622 -15.520 1.00 84.62 233 ASP A CA 1
ATOM 1874 C C . ASP A 1 233 ? -11.183 8.696 -14.859 1.00 84.62 233 ASP A C 1
ATOM 1876 O O . ASP A 1 233 ? -10.858 7.828 -14.040 1.00 84.62 233 ASP A O 1
ATOM 1880 N N . CYS A 1 234 ? -12.449 8.901 -15.216 1.00 87.44 234 CYS A N 1
ATOM 1881 C CA . CYS A 1 234 ? -13.586 8.121 -14.731 1.00 87.44 234 CYS A CA 1
ATOM 1882 C C . CYS A 1 234 ? -13.898 6.900 -15.609 1.00 87.44 234 CYS A C 1
ATOM 1884 O O . CYS A 1 234 ? -14.942 6.272 -15.424 1.00 87.44 234 CYS A O 1
ATOM 1886 N N . SER A 1 235 ? -13.023 6.547 -16.559 1.00 89.50 235 SER A N 1
ATOM 1887 C CA . SER A 1 235 ? -13.226 5.382 -17.423 1.00 89.50 235 SER A CA 1
ATOM 1888 C C . SER A 1 235 ? -13.334 4.102 -16.596 1.00 89.50 235 SER A C 1
ATOM 1890 O O . SER A 1 235 ? -12.593 3.889 -15.625 1.00 89.50 235 SER A O 1
ATOM 1892 N N . GLN A 1 236 ? -14.270 3.236 -16.981 1.00 89.25 236 GLN A N 1
ATOM 1893 C CA . GLN A 1 236 ? -14.399 1.913 -16.385 1.00 89.25 236 GLN A CA 1
ATOM 1894 C C . GLN A 1 236 ? -13.136 1.097 -16.676 1.00 89.25 236 GLN A C 1
ATOM 1896 O O . GLN A 1 236 ? -12.658 1.068 -17.807 1.00 89.25 236 GLN A O 1
ATOM 1901 N N . VAL A 1 237 ? -12.624 0.427 -15.644 1.00 90.31 237 VAL A N 1
ATOM 1902 C CA . VAL A 1 237 ? -11.503 -0.512 -15.748 1.00 90.31 237 VAL A CA 1
ATOM 1903 C C . VAL A 1 237 ? -11.980 -1.835 -15.174 1.00 90.31 237 VAL A C 1
ATOM 1905 O O . VAL A 1 237 ? -12.367 -1.893 -14.005 1.00 90.31 237 VAL A O 1
ATOM 1908 N N . ASN A 1 238 ? -11.995 -2.883 -15.990 1.00 88.25 238 ASN A N 1
ATOM 1909 C CA . ASN A 1 238 ? -12.439 -4.205 -15.561 1.00 88.25 238 ASN A CA 1
ATOM 1910 C C . ASN A 1 238 ? -11.291 -4.972 -14.896 1.00 88.25 238 ASN A C 1
ATOM 1912 O O . ASN A 1 238 ? -10.242 -5.172 -15.505 1.00 88.25 238 ASN A O 1
ATOM 1916 N N . PHE A 1 239 ? -11.502 -5.435 -13.664 1.00 84.31 239 PHE A N 1
ATOM 1917 C CA . PHE A 1 239 ? -10.549 -6.281 -12.943 1.00 84.31 239 PHE A CA 1
ATOM 1918 C C . PHE A 1 239 ? -11.096 -7.702 -12.808 1.00 84.31 239 PHE A C 1
ATOM 1920 O O . PHE A 1 239 ? -12.288 -7.870 -12.527 1.00 84.31 239 PHE A O 1
ATOM 1927 N N . PRO A 1 240 ? -10.254 -8.732 -12.986 1.00 77.81 240 PRO A N 1
ATOM 1928 C CA . PRO A 1 240 ? -10.654 -10.094 -12.681 1.00 77.81 240 PRO A CA 1
ATOM 1929 C C . PRO A 1 240 ? -10.821 -10.269 -11.163 1.00 77.81 240 PRO A C 1
ATOM 1931 O O . PRO A 1 240 ? -10.114 -9.647 -10.373 1.00 77.81 240 PRO A O 1
ATOM 1934 N N . MET A 1 241 ? -11.749 -11.137 -10.746 1.00 66.88 241 MET A N 1
ATOM 1935 C CA . MET A 1 241 ? -11.948 -11.444 -9.318 1.00 66.88 241 MET A CA 1
ATOM 1936 C C . MET A 1 241 ? -10.757 -12.188 -8.706 1.00 66.88 241 MET A C 1
ATOM 1938 O O . MET A 1 241 ? -10.476 -12.038 -7.520 1.00 66.88 241 MET A O 1
ATOM 1942 N N . CYS A 1 242 ? -10.079 -12.997 -9.518 1.00 66.19 242 CYS A N 1
ATOM 1943 C CA . CYS A 1 242 ? -8.871 -13.722 -9.156 1.00 66.19 242 CYS A CA 1
ATOM 1944 C C . CYS A 1 242 ? -7.849 -13.483 -10.257 1.00 66.19 242 CYS A C 1
ATOM 1946 O O . CYS A 1 242 ? -8.176 -13.607 -11.440 1.00 66.19 242 CYS A O 1
ATOM 1948 N N . LEU A 1 243 ? -6.633 -13.138 -9.860 1.00 68.50 243 LEU A N 1
ATOM 1949 C CA . LEU A 1 243 ? -5.538 -12.906 -10.777 1.00 68.50 243 LEU A CA 1
ATOM 1950 C C . LEU A 1 243 ? -4.441 -13.908 -10.458 1.00 68.50 243 LEU A C 1
ATOM 1952 O O . LEU A 1 243 ? -3.843 -13.861 -9.388 1.00 68.50 243 LEU A O 1
ATOM 1956 N N . ASP A 1 244 ? -4.201 -14.805 -11.399 1.00 67.00 244 ASP A N 1
ATOM 1957 C CA . ASP A 1 244 ? -3.000 -15.616 -11.378 1.00 67.00 244 ASP A CA 1
ATOM 1958 C C . ASP A 1 244 ? -1.839 -14.724 -11.821 1.00 67.00 244 ASP A C 1
ATOM 1960 O O . ASP A 1 244 ? -1.888 -14.180 -12.919 1.00 67.00 244 ASP A O 1
ATOM 1964 N N . LEU A 1 245 ? -0.845 -14.514 -10.960 1.00 66.06 245 LEU A N 1
ATOM 1965 C CA . LEU A 1 245 ? 0.351 -13.732 -11.275 1.00 66.06 245 LEU A CA 1
ATOM 1966 C C . LEU A 1 245 ? 1.499 -14.611 -11.785 1.00 66.06 245 LEU A C 1
ATOM 1968 O O . LEU A 1 245 ? 2.573 -14.081 -12.058 1.00 66.06 245 LEU A O 1
ATOM 1972 N N . GLU A 1 246 ? 1.297 -15.919 -11.983 1.00 57.84 246 GLU A N 1
ATOM 1973 C CA . GLU A 1 246 ? 2.298 -16.790 -12.609 1.00 57.84 246 GLU A CA 1
ATOM 1974 C C . GLU A 1 246 ? 2.707 -16.289 -13.997 1.00 57.84 246 GLU A C 1
ATOM 1976 O O . GLU A 1 246 ? 3.867 -16.443 -14.369 1.00 57.84 246 GLU A O 1
ATOM 1981 N N . PHE A 1 247 ? 1.836 -15.576 -14.729 1.00 56.91 247 PHE A N 1
ATOM 1982 C CA . PHE A 1 247 ? 2.233 -14.948 -15.997 1.00 56.91 247 PHE A CA 1
ATOM 1983 C C . PHE A 1 247 ? 3.404 -13.963 -15.839 1.00 56.91 247 PHE A C 1
ATOM 1985 O O . PHE A 1 247 ? 4.194 -13.816 -16.768 1.00 56.91 247 PHE A O 1
ATOM 1992 N N . ILE A 1 248 ? 3.560 -13.323 -14.673 1.00 56.81 248 ILE A N 1
ATOM 1993 C CA . ILE A 1 248 ? 4.709 -12.453 -14.380 1.00 56.81 248 ILE A CA 1
ATOM 1994 C C . ILE A 1 248 ? 6.000 -13.276 -14.336 1.00 56.81 248 ILE A C 1
ATOM 1996 O O . ILE A 1 248 ? 7.035 -12.842 -14.839 1.00 56.81 248 ILE A O 1
ATOM 2000 N N . TYR A 1 249 ? 5.937 -14.478 -13.767 1.00 50.38 249 TYR A N 1
ATOM 2001 C CA . TYR A 1 249 ? 7.067 -15.399 -13.693 1.00 50.38 249 TYR A CA 1
ATOM 2002 C C . TYR A 1 249 ? 7.350 -16.075 -15.042 1.00 50.38 249 TYR A C 1
ATOM 2004 O O . TYR A 1 249 ? 8.515 -16.262 -15.386 1.00 50.38 249 TYR A O 1
ATOM 2012 N N . ILE A 1 250 ? 6.316 -16.353 -15.846 1.00 44.56 250 ILE A N 1
ATOM 2013 C CA . ILE A 1 250 ? 6.443 -16.889 -17.215 1.00 44.56 250 ILE A CA 1
ATOM 2014 C C . ILE A 1 250 ? 7.161 -15.892 -18.137 1.00 44.56 250 ILE A C 1
ATOM 2016 O O . ILE A 1 250 ? 7.964 -16.302 -18.969 1.00 44.56 250 ILE A O 1
ATOM 2020 N N . CYS A 1 251 ? 6.959 -14.582 -17.957 1.00 41.91 251 CYS A N 1
ATOM 2021 C CA . CYS A 1 251 ? 7.735 -13.565 -18.678 1.00 41.91 251 CYS A CA 1
ATOM 2022 C C . CYS A 1 251 ? 9.229 -13.542 -18.295 1.00 41.91 251 CYS A C 1
ATOM 2024 O O . CYS A 1 251 ? 10.025 -12.956 -19.025 1.00 41.91 251 CYS A O 1
ATOM 2026 N N . ASN A 1 252 ? 9.616 -14.166 -17.175 1.00 40.81 252 ASN A N 1
ATOM 2027 C CA . ASN A 1 252 ? 10.981 -14.138 -16.646 1.00 40.81 252 ASN A CA 1
ATOM 2028 C C . ASN A 1 252 ? 11.720 -15.494 -16.708 1.00 40.81 252 ASN A C 1
ATOM 2030 O O . ASN A 1 252 ? 12.937 -15.494 -16.537 1.00 40.81 252 ASN A O 1
ATOM 2034 N N . CYS A 1 253 ? 11.052 -16.630 -16.957 1.00 34.12 253 CYS A N 1
ATOM 2035 C CA . CYS A 1 253 ? 11.687 -17.957 -16.970 1.00 34.12 253 CYS A CA 1
ATOM 2036 C C . CYS A 1 253 ? 10.983 -18.976 -17.889 1.00 34.12 253 CYS A C 1
ATOM 2038 O O . CYS A 1 253 ? 9.782 -19.202 -17.789 1.00 34.12 253 CYS A O 1
ATOM 2040 N N . ASP A 1 254 ? 11.779 -19.694 -18.688 1.00 38.09 254 ASP A N 1
ATOM 2041 C CA . ASP A 1 254 ? 11.363 -20.752 -19.626 1.00 38.09 254 ASP A CA 1
ATOM 2042 C C . ASP A 1 254 ? 10.941 -22.097 -18.982 1.00 38.09 254 ASP A C 1
ATOM 2044 O O . ASP A 1 254 ? 10.692 -23.057 -19.713 1.00 38.09 254 ASP A O 1
ATOM 2048 N N . GLN A 1 255 ? 10.874 -22.260 -17.651 1.00 42.25 255 GLN A N 1
ATOM 2049 C CA . GLN A 1 255 ? 10.601 -23.584 -17.055 1.00 42.25 255 GLN A CA 1
ATOM 2050 C C . GLN A 1 255 ? 9.878 -23.580 -15.694 1.00 42.25 255 GLN A C 1
ATOM 2052 O O . GLN A 1 255 ? 10.296 -22.886 -14.772 1.00 42.25 255 GLN A O 1
ATOM 2057 N N . LEU A 1 256 ? 8.940 -24.545 -15.585 1.00 41.47 256 LEU A N 1
ATOM 2058 C CA . LEU A 1 256 ? 8.321 -25.181 -14.394 1.00 41.47 256 LEU A CA 1
ATOM 2059 C C . LEU A 1 256 ? 7.132 -24.438 -13.756 1.00 41.47 256 LEU A C 1
ATOM 2061 O O . LEU A 1 256 ? 7.102 -23.222 -13.745 1.00 41.47 256 LEU A O 1
ATOM 2065 N N . GLY A 1 257 ? 6.115 -25.092 -13.183 1.00 37.28 257 GLY A N 1
ATOM 2066 C CA . GLY A 1 257 ? 5.837 -26.507 -12.907 1.00 37.28 257 GLY A CA 1
ATOM 2067 C C . GLY A 1 257 ? 4.587 -26.578 -12.006 1.00 37.28 257 GLY A C 1
ATOM 2068 O O . GLY A 1 257 ? 4.478 -25.812 -11.061 1.00 37.28 257 GLY A O 1
ATOM 2069 N N . ASN A 1 258 ? 3.624 -27.445 -12.334 1.00 43.06 258 ASN A N 1
ATOM 2070 C CA . ASN A 1 258 ? 2.268 -27.451 -11.760 1.00 43.06 258 ASN A CA 1
ATOM 2071 C C . ASN A 1 258 ? 2.214 -27.838 -10.268 1.00 43.06 258 ASN A C 1
ATOM 2073 O O . ASN A 1 258 ? 2.414 -29.012 -9.955 1.00 43.06 258 ASN A O 1
ATOM 2077 N N . ASP A 1 259 ? 1.765 -26.926 -9.401 1.00 38.97 259 ASP A N 1
ATOM 2078 C CA . ASP A 1 259 ? 1.150 -27.286 -8.114 1.00 38.97 259 ASP A CA 1
ATOM 2079 C C . ASP A 1 259 ? -0.117 -26.449 -7.840 1.00 38.97 259 ASP A C 1
ATOM 2081 O O . ASP A 1 259 ? -0.088 -25.354 -7.284 1.00 38.97 259 ASP A O 1
ATOM 2085 N N . LYS A 1 260 ? -1.265 -26.959 -8.304 1.00 34.84 260 LYS A N 1
ATOM 2086 C CA . LYS A 1 260 ? -2.538 -26.221 -8.427 1.00 34.84 260 LYS A CA 1
ATOM 2087 C C . LYS A 1 260 ? -3.285 -25.963 -7.112 1.00 34.84 260 LYS A C 1
ATOM 2089 O O . LYS A 1 260 ? -4.153 -25.093 -7.088 1.00 34.84 260 LYS A O 1
ATOM 2094 N N . ASP A 1 261 ? -2.939 -26.648 -6.022 1.00 35.25 261 ASP A N 1
ATOM 2095 C CA . ASP A 1 261 ? -3.654 -26.535 -4.735 1.00 35.25 261 ASP A CA 1
ATOM 2096 C C . ASP A 1 261 ? -3.108 -25.423 -3.810 1.00 35.25 261 ASP A C 1
ATOM 2098 O O . ASP A 1 261 ? -3.770 -25.031 -2.837 1.00 35.25 261 ASP A O 1
ATOM 2102 N N . TYR A 1 262 ? -1.930 -24.870 -4.129 1.00 41.19 262 TYR A N 1
ATOM 2103 C CA . TYR A 1 262 ? -1.399 -23.632 -3.535 1.00 41.19 262 TYR A CA 1
ATOM 2104 C C . TYR A 1 262 ? -1.971 -22.383 -4.238 1.00 41.19 262 TYR A C 1
ATOM 2106 O O . TYR A 1 262 ? -2.322 -21.395 -3.591 1.00 41.19 262 TYR A O 1
ATOM 2114 N N . ILE A 1 263 ? -2.184 -22.489 -5.555 1.00 37.19 263 ILE A N 1
ATOM 2115 C CA . ILE A 1 263 ? -2.590 -21.421 -6.489 1.00 37.19 263 ILE A CA 1
ATOM 2116 C C . ILE A 1 263 ? -3.998 -20.866 -6.205 1.00 37.19 263 ILE A C 1
ATOM 2118 O O . ILE A 1 263 ? -4.299 -19.718 -6.515 1.00 37.19 263 ILE A O 1
ATOM 2122 N N . GLN A 1 264 ? -4.873 -21.631 -5.547 1.00 34.03 264 GLN A N 1
ATOM 2123 C CA . GLN A 1 264 ? -6.252 -21.203 -5.286 1.00 34.03 264 GLN A CA 1
ATOM 2124 C C . GLN A 1 264 ? -6.423 -20.342 -4.017 1.00 34.03 264 GLN A C 1
ATOM 2126 O O . GLN A 1 264 ? -7.533 -19.888 -3.734 1.00 34.03 264 GLN A O 1
ATOM 2131 N N . ARG A 1 265 ? -5.358 -20.132 -3.225 1.00 39.38 265 ARG A N 1
ATOM 2132 C CA . ARG A 1 265 ? -5.462 -19.559 -1.871 1.00 39.38 265 ARG A CA 1
ATOM 2133 C C . ARG A 1 265 ? -4.950 -18.136 -1.683 1.00 39.38 265 ARG A C 1
ATOM 2135 O O . ARG A 1 265 ? -5.144 -17.607 -0.593 1.00 39.38 265 ARG A O 1
ATOM 2142 N N . MET A 1 266 ? -4.344 -17.489 -2.676 1.00 39.91 266 MET A N 1
ATOM 2143 C CA . MET A 1 266 ? -3.709 -16.190 -2.437 1.00 39.91 266 MET A CA 1
ATOM 2144 C C . MET A 1 266 ? -4.041 -15.144 -3.495 1.00 39.91 266 MET A C 1
ATOM 2146 O O . MET A 1 266 ? -4.092 -15.430 -4.684 1.00 39.91 266 MET A O 1
ATOM 2150 N N . ILE A 1 267 ? -4.226 -13.917 -2.997 1.00 37.12 267 ILE A N 1
ATOM 2151 C CA . ILE A 1 267 ? -4.605 -12.673 -3.680 1.00 37.12 267 ILE A CA 1
ATOM 2152 C C . ILE A 1 267 ? -6.120 -12.521 -3.893 1.00 37.12 267 ILE A C 1
ATOM 2154 O O . ILE A 1 267 ? -6.680 -12.747 -4.964 1.00 37.12 267 ILE A O 1
ATOM 2158 N N . GLN A 1 268 ? -6.791 -12.034 -2.846 1.00 40.16 268 GLN A N 1
ATOM 2159 C CA . GLN A 1 268 ? -8.007 -11.246 -3.031 1.00 40.16 268 GLN A CA 1
ATOM 2160 C C . GLN A 1 268 ? -7.584 -9.842 -3.468 1.00 40.16 268 GLN A C 1
ATOM 2162 O O . GLN A 1 268 ? -6.866 -9.156 -2.741 1.00 40.16 268 GLN A O 1
ATOM 2167 N N . VAL A 1 269 ? -8.023 -9.404 -4.649 1.00 41.31 269 VAL A N 1
ATOM 2168 C CA . VAL A 1 269 ? -7.846 -8.013 -5.073 1.00 41.31 269 VAL A CA 1
ATOM 2169 C C . VAL A 1 269 ? -8.765 -7.148 -4.211 1.00 41.31 269 VAL A C 1
ATOM 2171 O O . VAL A 1 269 ? -9.969 -7.060 -4.454 1.00 41.31 269 VAL A O 1
ATOM 2174 N N . ALA A 1 270 ? -8.212 -6.498 -3.190 1.00 40.94 270 ALA A N 1
ATOM 2175 C CA . ALA A 1 270 ? -8.918 -5.454 -2.464 1.00 40.94 270 ALA A CA 1
ATOM 2176 C C . ALA A 1 270 ? -8.940 -4.186 -3.331 1.00 40.94 270 ALA A C 1
ATOM 2178 O O . ALA A 1 270 ? -8.105 -3.296 -3.191 1.00 40.94 270 ALA A O 1
ATOM 2179 N N . MET A 1 271 ? -9.889 -4.102 -4.264 1.00 40.50 271 MET A N 1
ATOM 2180 C CA . MET A 1 271 ? -10.153 -2.842 -4.952 1.00 40.50 271 MET A CA 1
ATOM 2181 C C . MET A 1 271 ? -10.765 -1.868 -3.950 1.00 40.50 271 MET A C 1
ATOM 2183 O O . MET A 1 271 ? -11.810 -2.158 -3.369 1.00 40.50 271 MET A O 1
ATOM 2187 N N . MET A 1 272 ? -10.159 -0.694 -3.768 1.00 38.97 272 MET A N 1
ATOM 2188 C CA . MET A 1 272 ? -10.870 0.417 -3.142 1.00 38.97 272 MET A CA 1
ATOM 2189 C C . MET A 1 272 ? -12.067 0.771 -4.045 1.00 38.97 272 MET A C 1
ATOM 2191 O O . MET A 1 272 ? -11.858 1.104 -5.217 1.00 38.97 272 MET A O 1
ATOM 2195 N N . PRO A 1 273 ? -13.323 0.671 -3.569 1.00 34.81 273 PRO A N 1
ATOM 2196 C CA . PRO A 1 273 ? -14.491 0.992 -4.375 1.00 34.81 273 PRO A CA 1
ATOM 2197 C C . PRO A 1 273 ? -14.598 2.511 -4.542 1.00 34.81 273 PRO A C 1
ATOM 2199 O O . PRO A 1 273 ? -15.341 3.180 -3.834 1.00 34.81 273 PRO A O 1
ATOM 2202 N N . TRP A 1 274 ? -13.878 3.071 -5.511 1.00 35.62 274 TRP A N 1
ATOM 2203 C CA . TRP A 1 274 ? -14.053 4.472 -5.912 1.00 35.62 274 TRP A CA 1
ATOM 2204 C C . TRP A 1 274 ? -15.323 4.693 -6.749 1.00 35.62 274 TRP A C 1
ATOM 2206 O O . TRP A 1 274 ? -15.666 5.830 -7.046 1.00 35.62 274 TRP A O 1
ATOM 2216 N N . PHE A 1 275 ? -16.031 3.625 -7.138 1.00 26.95 275 PHE A N 1
ATOM 2217 C CA . PHE A 1 275 ? -17.171 3.721 -8.053 1.00 26.95 275 PHE A CA 1
ATOM 2218 C C . PHE A 1 275 ? -18.544 3.865 -7.394 1.00 26.95 275 PHE A C 1
ATOM 2220 O O . PHE A 1 275 ? -19.499 4.141 -8.116 1.00 26.95 275 PHE A O 1
ATOM 2227 N N . HIS A 1 276 ? -18.688 3.706 -6.074 1.00 26.44 276 HIS A N 1
ATOM 2228 C CA . HIS A 1 276 ? -20.010 3.681 -5.428 1.00 26.44 276 HIS A CA 1
ATOM 2229 C C . HIS A 1 276 ? -20.090 4.507 -4.135 1.00 26.44 276 HIS A C 1
ATOM 2231 O O . HIS A 1 276 ? -20.530 4.001 -3.102 1.00 26.44 276 HIS A O 1
ATOM 2237 N N . PHE A 1 277 ? -19.728 5.788 -4.212 1.00 28.00 277 PHE A N 1
ATOM 2238 C CA . PHE A 1 277 ? -20.200 6.802 -3.266 1.00 28.00 277 PHE A CA 1
ATOM 2239 C C . PHE A 1 277 ? -20.778 7.998 -4.016 1.00 28.00 277 PHE A C 1
ATOM 2241 O O . PHE A 1 277 ? -20.154 8.411 -5.017 1.00 28.00 277 PHE A O 1
#

Organism: NCBI:txid28002

Secondary structure (DSSP, 8-state):
--HHHHHHHHT--EEEETTEEEE--EE---SSTHHHHHHHHHHHHSHHHHHHHHHS---HHHHHHHHH-S----SHHHHHHHHHHHHHHHHH---SEE--HHHHHHTT--TTS---HHHHHHHHHHHHHHHHHHTT-HHHHHHHH-EEEEEEEEETTT--EEEEEEEESSEEE---SBHHHHHHHHS-EEEEEEEEETTTTEEEEEEEEEEEEE--SS--EEE--EETTTEE-----B--SS---HHHHHTT-S-----HHHHTSS-------TT--

pLDDT: mean 81.14, std 20.46, range [26.44, 97.94]

Radius of gyration: 22.29 Å; Cα contacts (8 Å, |Δi|>4): 377; chains: 1; bounding box: 73×46×59 Å